Protein AF-A0A8S2PAV1-F1 (afdb_monomer)

Foldseek 3Di:
DVLVQLVVLCCVLAVVQLLVVLVVCPPPPPPDCCVPPPLVVVDDCPVVLVSLLSNQRSLLSSQCSVVLLVPDDPVLLLVLCLQLVLVLSVLSVLVCCLVVSDDQCPDDSNVVVVCVQQNPVLVVVVVVLSVLVCVLCVDVSLSSLVSQLRSLDDGPADDDPPCPDPPPPRPDDNVSSVVSSVVSVVVVLVVCCVPPNDVVSVVSVVVVVVSSNVSNVSVVSSVVSQVVPPVCVVVVVSSVVSSVD

Organism: NCBI:txid1234261

Structure (mmCIF, N/CA/C/O backbone):
data_AF-A0A8S2PAV1-F1
#
_entry.id   AF-A0A8S2PAV1-F1
#
loop_
_atom_site.group_PDB
_atom_site.id
_atom_site.type_symbol
_atom_site.label_atom_id
_atom_site.label_alt_id
_atom_site.label_comp_id
_atom_site.label_asym_id
_atom_site.label_entity_id
_atom_site.label_seq_id
_atom_site.pdbx_PDB_ins_code
_atom_site.Cartn_x
_atom_site.Cartn_y
_atom_site.Cartn_z
_atom_site.occupancy
_atom_site.B_iso_or_equiv
_atom_site.auth_seq_id
_atom_site.auth_comp_id
_atom_site.auth_asym_id
_atom_site.auth_atom_id
_atom_site.pdbx_PDB_model_num
ATOM 1 N N . MET A 1 1 ? -4.661 6.243 22.011 1.00 80.44 1 MET A N 1
ATOM 2 C CA . MET A 1 1 ? -3.460 5.406 22.223 1.00 80.44 1 MET A CA 1
ATOM 3 C C . MET A 1 1 ? -3.099 4.602 20.974 1.00 80.44 1 MET A C 1
ATOM 5 O O . MET A 1 1 ? -2.058 4.886 20.407 1.00 80.44 1 MET A O 1
ATOM 9 N N . TYR A 1 2 ? -3.952 3.689 20.484 1.00 88.31 2 TYR A N 1
ATOM 10 C CA . TYR A 1 2 ? -3.653 2.860 19.296 1.00 88.31 2 TYR A CA 1
ATOM 11 C C . TYR A 1 2 ? -3.322 3.656 18.025 1.00 88.31 2 TYR A C 1
ATOM 13 O O . TYR A 1 2 ? -2.291 3.412 17.412 1.00 88.31 2 TYR A O 1
ATOM 21 N N . LEU A 1 3 ? -4.141 4.652 17.670 1.00 89.88 3 LEU A N 1
ATOM 22 C CA . LEU A 1 3 ? -3.899 5.507 16.498 1.00 89.88 3 LEU A CA 1
ATOM 23 C C . LEU A 1 3 ? -2.548 6.232 16.559 1.00 89.88 3 LEU A C 1
ATOM 25 O O . LEU A 1 3 ? -1.815 6.274 15.575 1.00 89.88 3 LEU A O 1
ATOM 29 N N . THR A 1 4 ? -2.207 6.776 17.729 1.00 91.62 4 THR A N 1
ATOM 30 C CA . THR A 1 4 ? -0.921 7.437 17.978 1.00 91.62 4 THR A CA 1
ATOM 31 C C . THR A 1 4 ? 0.235 6.455 17.841 1.00 91.62 4 THR A C 1
ATOM 33 O O . THR A 1 4 ? 1.230 6.793 17.216 1.00 91.62 4 THR A O 1
ATOM 36 N N . ASN A 1 5 ? 0.084 5.234 18.366 1.00 92.94 5 ASN A N 1
ATOM 37 C CA . ASN A 1 5 ? 1.095 4.192 18.229 1.00 92.94 5 ASN A CA 1
ATOM 38 C C . ASN A 1 5 ? 1.334 3.861 16.751 1.00 92.94 5 ASN A C 1
ATOM 40 O O . ASN A 1 5 ? 2.437 4.055 16.267 1.00 92.94 5 ASN A O 1
ATOM 44 N N . VAL A 1 6 ? 0.281 3.506 16.002 1.00 94.50 6 VAL A N 1
ATOM 45 C CA . VAL A 1 6 ? 0.373 3.216 14.557 1.00 94.50 6 VAL A CA 1
ATOM 46 C C . VAL A 1 6 ? 1.028 4.370 13.796 1.00 94.50 6 VAL A C 1
ATOM 48 O O . VAL A 1 6 ? 1.884 4.146 12.945 1.00 94.50 6 VAL A O 1
ATOM 51 N N . THR A 1 7 ? 0.653 5.608 14.126 1.00 94.25 7 THR A N 1
ATOM 52 C CA . THR A 1 7 ? 1.188 6.805 13.469 1.00 94.25 7 THR A CA 1
ATOM 53 C C . THR A 1 7 ? 2.685 6.963 13.716 1.00 94.25 7 THR A C 1
ATOM 55 O O . THR A 1 7 ? 3.438 7.067 12.751 1.00 94.25 7 THR A O 1
ATOM 58 N N . ASN A 1 8 ? 3.108 6.921 14.981 1.00 95.62 8 ASN A N 1
ATOM 59 C CA . ASN A 1 8 ? 4.503 7.100 15.377 1.00 95.62 8 ASN A CA 1
ATOM 60 C C . ASN A 1 8 ? 5.387 5.954 14.874 1.00 95.62 8 ASN A C 1
ATOM 62 O O . ASN A 1 8 ? 6.487 6.189 14.382 1.00 95.62 8 ASN A O 1
ATOM 66 N N . THR A 1 9 ? 4.897 4.715 14.966 1.00 96.00 9 THR A N 1
ATOM 67 C CA . THR A 1 9 ? 5.591 3.535 14.448 1.00 96.00 9 THR A CA 1
ATOM 68 C C . THR A 1 9 ? 5.806 3.665 12.944 1.00 96.00 9 THR A C 1
ATOM 70 O O . THR A 1 9 ? 6.914 3.452 12.461 1.00 96.00 9 THR A O 1
ATOM 73 N N . TYR A 1 10 ? 4.782 4.066 12.190 1.00 96.44 10 TYR A N 1
ATOM 74 C CA . TYR A 1 10 ? 4.937 4.277 10.755 1.00 96.44 10 TYR A CA 1
ATOM 75 C C . TYR A 1 10 ? 5.942 5.385 10.435 1.00 96.44 10 TYR A C 1
ATOM 77 O O . TYR A 1 10 ? 6.802 5.202 9.576 1.00 96.44 10 TYR A O 1
ATOM 85 N N . ASP A 1 11 ? 5.845 6.532 11.111 1.00 94.69 11 ASP A N 1
ATOM 86 C CA . ASP A 1 11 ? 6.732 7.662 10.829 1.00 94.69 11 ASP A CA 1
ATOM 87 C C . ASP A 1 11 ? 8.196 7.279 11.051 1.00 94.69 11 ASP A C 1
ATOM 89 O O . ASP A 1 11 ? 9.042 7.558 10.205 1.00 94.69 11 ASP A O 1
ATOM 93 N N . HIS A 1 12 ? 8.478 6.541 12.123 1.00 95.50 12 HIS A N 1
ATOM 94 C CA . HIS A 1 12 ? 9.832 6.116 12.446 1.00 95.50 12 HIS A CA 1
ATOM 95 C C . HIS A 1 12 ? 10.367 5.006 11.524 1.00 95.50 12 HIS A C 1
ATOM 97 O O . HIS A 1 12 ? 11.492 5.096 11.030 1.00 95.50 12 HIS A O 1
ATOM 103 N N . TYR A 1 13 ? 9.581 3.951 11.278 1.00 95.75 13 TYR A N 1
ATOM 104 C CA . TYR A 1 13 ? 10.072 2.753 10.581 1.00 95.75 13 TYR A CA 1
ATOM 105 C C . TYR A 1 13 ? 9.850 2.768 9.065 1.00 95.75 13 TYR A C 1
ATOM 107 O O . TYR A 1 13 ? 10.607 2.114 8.352 1.00 95.75 13 TYR A O 1
ATOM 115 N N . CYS A 1 14 ? 8.867 3.524 8.565 1.00 92.50 14 CYS A N 1
ATOM 116 C CA . CYS A 1 14 ? 8.617 3.697 7.133 1.00 92.50 14 CYS A CA 1
ATOM 117 C C . CYS A 1 14 ? 9.135 5.039 6.627 1.00 92.50 14 CYS A C 1
ATOM 119 O O . CYS A 1 14 ? 10.023 5.080 5.776 1.00 92.50 14 CYS A O 1
ATOM 121 N N . PHE A 1 15 ? 8.565 6.137 7.123 1.00 90.25 15 PHE A N 1
ATOM 122 C CA . PHE A 1 15 ? 8.757 7.449 6.509 1.00 90.25 15 PHE A CA 1
ATOM 123 C C . PHE A 1 15 ? 10.190 7.964 6.678 1.00 90.25 15 PHE A C 1
ATOM 125 O O . PHE A 1 15 ? 10.878 8.170 5.683 1.00 90.25 15 PHE A O 1
ATOM 132 N N . GLU A 1 16 ? 10.682 8.072 7.916 1.00 91.38 16 GLU A N 1
ATOM 133 C CA . GLU A 1 16 ? 12.061 8.493 8.198 1.00 91.38 16 GLU A CA 1
ATOM 134 C C . GLU A 1 16 ? 13.091 7.575 7.532 1.00 91.38 16 GLU A C 1
ATOM 136 O O . GLU A 1 16 ? 14.120 8.043 7.039 1.00 91.38 16 GLU A O 1
ATOM 141 N N . TRP A 1 17 ? 12.816 6.268 7.503 1.00 91.19 17 TRP A N 1
ATOM 142 C CA . TRP A 1 17 ? 13.679 5.290 6.846 1.00 91.19 17 TRP A CA 1
ATOM 143 C C . TRP A 1 17 ? 13.830 5.596 5.356 1.00 91.19 17 TRP A C 1
ATOM 145 O O . TRP A 1 17 ? 14.952 5.650 4.845 1.00 91.19 17 TRP A O 1
ATOM 155 N N . ILE A 1 18 ? 12.708 5.787 4.657 1.00 87.94 18 ILE A N 1
ATOM 156 C CA . ILE A 1 18 ? 12.688 6.064 3.220 1.00 87.94 18 ILE A CA 1
ATOM 157 C C . ILE A 1 18 ? 13.332 7.426 2.936 1.00 87.94 18 ILE A C 1
ATOM 159 O O . ILE A 1 18 ? 14.209 7.505 2.079 1.00 87.94 18 ILE A O 1
ATOM 163 N N . SER A 1 19 ? 12.976 8.470 3.690 1.00 85.62 19 SER A N 1
ATOM 164 C CA . SER A 1 19 ? 13.530 9.818 3.513 1.00 85.62 19 SER A CA 1
ATOM 165 C C . SER A 1 19 ? 15.055 9.841 3.649 1.00 85.62 19 SER A C 1
ATOM 167 O O . SER A 1 19 ? 15.734 10.348 2.763 1.00 85.62 19 SER A O 1
ATOM 169 N N . ARG A 1 20 ? 15.626 9.188 4.674 1.00 87.56 20 ARG A N 1
ATOM 170 C CA . ARG A 1 20 ? 17.091 9.127 4.860 1.00 87.56 20 ARG A CA 1
ATOM 171 C C . ARG A 1 20 ? 17.826 8.424 3.719 1.00 87.56 20 ARG A C 1
ATOM 173 O O . ARG A 1 20 ? 18.987 8.730 3.468 1.00 87.56 20 ARG A O 1
ATOM 180 N N . ARG A 1 21 ? 17.197 7.444 3.061 1.00 82.38 21 ARG A N 1
ATOM 181 C CA . ARG A 1 21 ? 17.815 6.703 1.947 1.00 82.38 21 ARG A CA 1
ATOM 182 C C . ARG A 1 21 ? 17.646 7.402 0.599 1.00 82.38 21 ARG A C 1
ATOM 184 O O . ARG A 1 21 ? 18.480 7.181 -0.279 1.00 82.38 21 ARG A O 1
ATOM 191 N N . LEU A 1 22 ? 16.605 8.222 0.449 1.00 72.44 22 LEU A N 1
ATOM 192 C CA . LEU A 1 22 ? 16.318 8.979 -0.770 1.00 72.44 22 LEU A CA 1
ATOM 193 C C . LEU A 1 22 ? 17.008 10.345 -0.814 1.00 72.44 22 LEU A C 1
ATOM 195 O O . LEU A 1 22 ? 17.440 10.728 -1.892 1.00 72.44 22 LEU A O 1
ATOM 199 N N . ASP A 1 23 ? 17.236 11.012 0.323 1.00 63.75 23 ASP A N 1
ATOM 200 C CA . ASP A 1 23 ? 18.037 12.254 0.385 1.00 63.75 23 ASP A CA 1
ATOM 201 C C . ASP A 1 23 ? 19.490 12.054 -0.098 1.00 63.75 23 ASP A C 1
ATOM 203 O O . ASP A 1 23 ? 20.182 13.007 -0.435 1.00 63.75 23 ASP A O 1
ATOM 207 N N . ILE A 1 24 ? 19.964 10.805 -0.164 1.00 54.03 24 ILE A N 1
ATOM 208 C CA . ILE A 1 24 ? 21.295 10.444 -0.682 1.00 54.03 24 ILE A CA 1
ATOM 209 C C . ILE A 1 24 ? 21.279 10.293 -2.220 1.00 54.03 24 ILE A C 1
ATOM 211 O O . ILE A 1 24 ? 22.330 10.227 -2.853 1.00 54.03 24 ILE A O 1
ATOM 215 N N . GLN A 1 25 ? 20.098 10.237 -2.840 1.00 53.25 25 GLN A N 1
ATOM 216 C CA . GLN A 1 25 ? 19.918 10.192 -4.289 1.00 53.25 25 GLN A CA 1
ATOM 217 C C . GLN A 1 25 ? 19.484 11.568 -4.796 1.00 53.25 25 GLN A C 1
ATOM 219 O O . GLN A 1 25 ? 18.383 11.721 -5.322 1.00 53.25 25 GLN A O 1
ATOM 224 N N . GLU A 1 26 ? 20.362 12.569 -4.680 1.00 50.84 26 GLU A N 1
ATOM 225 C CA . GLU A 1 26 ? 20.333 13.665 -5.647 1.00 50.84 26 GLU A CA 1
ATOM 226 C C . GLU A 1 26 ? 20.407 13.016 -7.029 1.00 50.84 26 GLU A C 1
ATOM 228 O O . GLU A 1 26 ? 21.394 12.377 -7.403 1.00 50.84 26 GLU A O 1
ATOM 233 N N . VAL A 1 27 ? 19.278 13.068 -7.729 1.00 49.78 27 VAL A N 1
ATOM 234 C CA . VAL A 1 27 ? 19.150 12.646 -9.111 1.00 49.78 27 VAL A CA 1
ATOM 235 C C . VAL A 1 27 ? 20.185 13.462 -9.867 1.00 49.78 27 VAL A C 1
ATOM 237 O O . VAL A 1 27 ? 20.034 14.670 -10.022 1.00 49.78 27 VAL A O 1
ATOM 240 N N . GLU A 1 28 ? 21.269 12.806 -10.282 1.00 46.00 28 GLU A N 1
ATOM 241 C CA . GLU A 1 28 ? 22.143 13.298 -11.336 1.00 46.00 28 GLU A CA 1
ATOM 242 C C . GLU A 1 28 ? 21.275 13.459 -12.594 1.00 46.00 28 GLU A C 1
ATOM 244 O O . GLU A 1 28 ? 21.279 12.610 -13.485 1.00 46.00 28 GLU A O 1
ATOM 249 N N . ASP A 1 29 ? 20.539 14.569 -12.679 1.00 46.38 29 ASP A N 1
ATOM 250 C CA . ASP A 1 29 ? 20.067 15.183 -13.917 1.00 46.38 29 ASP A CA 1
ATOM 251 C C . ASP A 1 29 ? 21.303 15.705 -14.660 1.00 46.38 29 ASP A C 1
ATOM 253 O O . ASP A 1 29 ? 21.489 16.889 -14.932 1.00 46.38 29 ASP A O 1
ATOM 257 N N . THR A 1 30 ? 22.218 14.795 -14.985 1.00 46.09 30 THR A N 1
ATOM 258 C CA . THR A 1 30 ? 23.130 15.037 -16.084 1.00 46.09 30 THR A CA 1
ATOM 259 C C . THR A 1 30 ? 22.336 14.722 -17.338 1.00 46.09 30 THR A C 1
ATOM 261 O O . THR A 1 30 ? 22.298 13.592 -17.825 1.00 46.09 30 THR A O 1
ATOM 264 N N . GLU A 1 31 ? 21.692 15.762 -17.871 1.00 47.41 31 GLU A N 1
ATOM 265 C CA . GLU A 1 31 ? 21.267 15.870 -19.267 1.00 47.41 31 GLU A CA 1
ATOM 266 C C . GLU A 1 31 ? 22.495 15.775 -20.200 1.00 47.41 31 GLU A C 1
ATOM 268 O O . GLU A 1 31 ? 22.790 16.655 -21.004 1.00 47.41 31 GLU A O 1
ATOM 273 N N . HIS A 1 32 ? 23.285 14.711 -20.091 1.00 50.09 32 HIS A N 1
ATOM 274 C CA . HIS A 1 32 ? 24.258 14.378 -21.109 1.00 50.09 32 HIS A CA 1
ATOM 275 C C . HIS A 1 32 ? 23.529 13.749 -22.295 1.00 50.09 32 HIS A C 1
ATOM 277 O O . HIS A 1 32 ? 22.487 13.112 -22.113 1.00 50.09 32 HIS A O 1
ATOM 283 N N . PRO A 1 33 ? 24.042 13.933 -23.526 1.00 47.00 33 PRO A N 1
ATOM 284 C CA . PRO A 1 33 ? 23.347 13.585 -24.755 1.00 47.00 33 PRO A CA 1
ATOM 285 C C . PRO A 1 33 ? 23.301 12.065 -24.919 1.00 47.00 33 PRO A C 1
ATOM 287 O O . PRO A 1 33 ? 24.003 11.466 -25.728 1.00 47.00 33 PRO A O 1
ATOM 290 N N . LEU A 1 34 ? 22.412 11.422 -24.166 1.00 51.19 34 LEU A N 1
ATOM 291 C CA . LEU A 1 34 ? 22.079 10.012 -24.288 1.00 51.19 34 LEU A CA 1
ATOM 292 C C . LEU A 1 34 ? 21.472 9.706 -25.661 1.00 51.19 34 LEU A C 1
ATOM 294 O O . LEU A 1 34 ? 21.324 8.533 -25.978 1.00 51.19 34 LEU A O 1
ATOM 298 N N . SER A 1 35 ? 21.172 10.716 -26.495 1.00 55.81 35 SER A N 1
ATOM 299 C CA . SER A 1 35 ? 20.549 10.581 -27.818 1.00 55.81 35 SER A CA 1
ATOM 300 C C . SER A 1 35 ? 21.265 9.607 -28.762 1.00 55.81 35 SER A C 1
ATOM 302 O O . SER A 1 35 ? 20.602 9.080 -29.654 1.00 55.81 35 SER A O 1
ATOM 304 N N . MET A 1 36 ? 22.544 9.285 -28.528 1.00 57.06 36 MET A N 1
ATOM 305 C CA . MET A 1 36 ? 23.314 8.346 -29.355 1.00 57.06 36 MET A CA 1
ATOM 306 C C . MET A 1 36 ? 23.351 6.888 -28.863 1.00 57.06 36 MET A C 1
ATOM 308 O O . MET A 1 36 ? 23.721 6.009 -29.636 1.00 57.06 36 MET A O 1
ATOM 312 N N . MET A 1 37 ? 22.964 6.578 -27.619 1.00 56.81 37 MET A N 1
ATOM 313 C CA . MET A 1 37 ? 22.991 5.185 -27.131 1.00 56.81 37 MET A CA 1
ATOM 314 C C . MET A 1 37 ? 21.719 4.419 -27.527 1.00 56.81 37 MET A C 1
ATOM 316 O O . MET A 1 37 ? 20.648 5.022 -27.550 1.00 56.81 37 MET A O 1
ATOM 320 N N . PRO A 1 38 ? 21.759 3.101 -27.787 1.00 62.41 38 PRO A N 1
ATOM 321 C CA . PRO A 1 38 ? 20.550 2.303 -27.998 1.00 62.41 38 PRO A CA 1
ATOM 322 C C . PRO A 1 38 ? 19.541 2.484 -26.855 1.00 62.41 38 PRO A C 1
ATOM 324 O O . PRO A 1 38 ? 19.937 2.554 -25.689 1.00 62.41 38 PRO A O 1
ATOM 327 N N . TYR A 1 39 ? 18.243 2.534 -27.177 1.00 56.12 39 TYR A N 1
ATOM 328 C CA . TYR A 1 39 ? 17.151 2.723 -26.207 1.00 56.12 39 TYR A CA 1
ATOM 329 C C . TYR A 1 39 ? 17.343 1.811 -24.980 1.00 56.12 39 TYR A C 1
ATOM 331 O O . TYR A 1 39 ? 17.482 2.303 -23.867 1.00 56.12 39 TYR A O 1
ATOM 339 N N . LYS A 1 40 ? 17.549 0.501 -25.192 1.00 58.09 40 LYS A N 1
ATOM 340 C CA . LYS A 1 40 ? 17.739 -0.515 -24.135 1.00 58.09 40 LYS A CA 1
ATOM 341 C C . LYS A 1 40 ? 18.898 -0.230 -23.149 1.00 58.09 40 LYS A C 1
ATOM 343 O O . LYS A 1 40 ? 18.820 -0.658 -22.007 1.00 58.09 40 LYS A O 1
ATOM 348 N N . SER A 1 41 ? 19.937 0.513 -23.544 1.00 58.78 41 SER A N 1
ATOM 349 C CA . SER A 1 41 ? 21.106 0.830 -22.694 1.00 58.78 41 SER A CA 1
ATOM 350 C C . SER A 1 41 ? 20.978 2.110 -21.857 1.00 58.78 41 SER A C 1
ATOM 352 O O . SER A 1 41 ? 21.797 2.340 -20.971 1.00 58.78 41 SER A O 1
ATOM 354 N N . ARG A 1 42 ? 19.957 2.942 -22.105 1.00 61.47 42 ARG A N 1
ATOM 355 C CA . ARG A 1 42 ? 19.734 4.194 -21.353 1.00 61.47 42 ARG A CA 1
ATOM 356 C C . ARG A 1 42 ? 19.007 3.969 -20.024 1.00 61.47 42 ARG A C 1
ATOM 358 O O . ARG A 1 42 ? 18.933 4.880 -19.205 1.00 61.47 42 ARG A O 1
ATOM 365 N N . TYR A 1 43 ? 18.463 2.772 -19.813 1.00 65.62 43 TYR A N 1
ATOM 366 C CA . TYR A 1 43 ? 17.589 2.471 -18.686 1.00 65.62 43 TYR A CA 1
ATOM 367 C C . TYR A 1 43 ? 18.321 1.715 -17.596 1.00 65.62 43 TYR A C 1
ATOM 369 O O . TYR A 1 43 ? 18.731 0.571 -17.776 1.00 65.62 43 TYR A O 1
ATOM 377 N N . LYS A 1 44 ? 18.413 2.337 -16.423 1.00 70.31 44 LYS A N 1
ATOM 378 C CA . LYS A 1 44 ? 18.788 1.641 -15.199 1.00 70.31 44 LYS A CA 1
ATOM 379 C C . LYS A 1 44 ? 17.516 1.412 -14.390 1.00 70.31 44 LYS A C 1
ATOM 381 O O . LYS A 1 44 ? 16.983 2.345 -13.804 1.00 70.31 44 LYS A O 1
ATOM 386 N N . LEU A 1 45 ? 17.012 0.178 -14.373 1.00 70.62 45 LEU A N 1
ATOM 387 C CA . LEU A 1 45 ? 15.911 -0.237 -13.487 1.00 70.62 45 LEU A CA 1
ATOM 388 C C . LEU A 1 45 ? 16.356 -0.309 -12.017 1.00 70.62 45 LEU A C 1
ATOM 390 O O . LEU A 1 45 ? 15.532 -0.327 -11.109 1.00 70.62 45 LEU A O 1
ATOM 394 N N . GLN A 1 46 ? 17.664 -0.334 -11.774 1.00 75.44 46 GLN A N 1
ATOM 395 C CA . GLN A 1 46 ? 18.280 -0.544 -10.471 1.00 75.44 46 GLN A CA 1
ATOM 396 C C . GLN A 1 46 ? 17.826 0.470 -9.405 1.00 75.44 46 GLN A C 1
ATOM 398 O O . GLN A 1 46 ? 17.500 0.016 -8.311 1.00 75.44 46 GLN A O 1
ATOM 403 N N . PRO A 1 47 ? 17.730 1.793 -9.662 1.00 75.31 47 PRO A N 1
ATOM 404 C CA . PRO A 1 47 ? 17.226 2.743 -8.667 1.00 75.31 47 PRO A CA 1
ATOM 405 C C . PRO A 1 47 ? 15.767 2.476 -8.287 1.00 75.31 47 PRO A C 1
ATOM 407 O O . PRO A 1 47 ? 15.421 2.524 -7.111 1.00 75.31 47 PRO A O 1
ATOM 410 N N . TYR A 1 48 ? 14.928 2.116 -9.262 1.00 73.75 48 TYR A N 1
ATOM 411 C CA . TYR A 1 48 ? 13.529 1.770 -9.019 1.00 73.75 48 TYR A CA 1
ATOM 412 C C . TYR A 1 48 ? 13.404 0.493 -8.180 1.00 73.75 48 TYR A C 1
ATOM 414 O O . TYR A 1 48 ? 12.678 0.460 -7.189 1.00 73.75 48 TYR A O 1
ATOM 422 N N . LEU A 1 49 ? 14.155 -0.549 -8.543 1.00 76.69 49 LEU A N 1
ATOM 423 C CA . LEU A 1 49 ? 14.189 -1.810 -7.802 1.00 76.69 49 LEU A CA 1
ATOM 424 C C . LEU A 1 49 ? 14.719 -1.611 -6.379 1.00 76.69 49 LEU A C 1
ATOM 426 O O . LEU A 1 49 ? 14.162 -2.166 -5.435 1.00 76.69 49 LEU A O 1
ATOM 430 N N . LYS A 1 50 ? 15.749 -0.772 -6.215 1.00 81.88 50 LYS A N 1
ATOM 431 C CA . LYS A 1 50 ? 16.280 -0.387 -4.907 1.00 81.88 50 LYS A CA 1
ATOM 432 C C . LYS A 1 50 ? 15.221 0.332 -4.073 1.00 81.88 50 LYS A C 1
ATOM 434 O O . LYS A 1 50 ? 15.011 -0.063 -2.933 1.00 81.88 50 LYS A O 1
ATOM 439 N N . PHE A 1 51 ? 14.517 1.314 -4.641 1.00 82.44 51 PHE A N 1
ATOM 440 C CA . PHE A 1 51 ? 13.429 2.007 -3.950 1.00 82.44 51 PHE A CA 1
ATOM 441 C C . PHE A 1 51 ? 12.346 1.031 -3.479 1.00 82.44 51 PHE A C 1
ATOM 443 O O . PHE A 1 51 ? 11.958 1.077 -2.318 1.00 82.44 51 PHE A O 1
ATOM 450 N N . HIS A 1 52 ? 11.894 0.105 -4.330 1.00 81.38 52 HIS A N 1
ATOM 451 C CA . HIS A 1 52 ? 10.897 -0.895 -3.925 1.00 81.38 52 HIS A CA 1
ATOM 452 C C . HIS A 1 52 ? 11.405 -1.860 -2.864 1.00 81.38 52 HIS A C 1
ATOM 454 O O . HIS A 1 52 ? 10.655 -2.195 -1.951 1.00 81.38 52 HIS A O 1
ATOM 460 N N . SER A 1 53 ? 12.669 -2.271 -2.948 1.00 85.31 53 SER A N 1
ATOM 461 C CA . SER A 1 53 ? 13.300 -3.090 -1.915 1.00 85.31 53 SER A CA 1
ATOM 462 C C . SER A 1 53 ? 13.361 -2.346 -0.579 1.00 85.31 53 SER A C 1
ATOM 464 O O . SER A 1 53 ? 12.983 -2.906 0.446 1.00 85.31 53 SER A O 1
ATOM 466 N N . ASP A 1 54 ? 13.791 -1.083 -0.578 1.00 87.75 54 ASP A N 1
ATOM 467 C CA . ASP A 1 54 ? 13.845 -0.247 0.625 1.00 87.75 54 ASP A CA 1
ATOM 468 C C . ASP A 1 54 ? 12.442 -0.014 1.206 1.00 87.75 54 ASP A C 1
ATOM 470 O O . ASP A 1 54 ? 12.249 -0.065 2.421 1.00 87.75 54 ASP A O 1
ATOM 474 N N . ASN A 1 55 ? 11.455 0.183 0.333 1.00 87.38 55 ASN A N 1
ATOM 475 C CA . ASN A 1 55 ? 10.051 0.363 0.677 1.00 87.38 55 ASN A CA 1
ATOM 476 C C . ASN A 1 55 ? 9.426 -0.908 1.286 1.00 87.38 55 ASN A C 1
ATOM 478 O O . ASN A 1 55 ? 8.638 -0.830 2.225 1.00 87.38 55 ASN A O 1
ATOM 482 N N . LEU A 1 56 ? 9.790 -2.090 0.780 1.00 89.38 56 LEU A N 1
ATOM 483 C CA . LEU A 1 56 ? 9.369 -3.367 1.352 1.00 89.38 56 LEU A CA 1
ATOM 484 C C . LEU A 1 56 ? 9.978 -3.583 2.738 1.00 89.38 56 LEU A C 1
ATOM 486 O O . LEU A 1 56 ? 9.264 -3.900 3.687 1.00 89.38 56 LEU A O 1
ATOM 490 N N . LEU A 1 57 ? 11.289 -3.381 2.873 1.00 91.00 57 LEU A N 1
ATOM 491 C CA . LEU A 1 57 ? 11.984 -3.558 4.148 1.00 91.00 57 LEU A CA 1
ATOM 492 C C . LEU A 1 57 ? 11.438 -2.619 5.229 1.00 91.00 57 LEU A C 1
ATOM 494 O O . LEU A 1 57 ? 11.266 -3.034 6.376 1.00 91.00 57 LEU A O 1
ATOM 498 N N . SER A 1 58 ? 11.123 -1.376 4.864 1.00 94.44 58 SER A N 1
ATOM 499 C CA . SER A 1 58 ? 10.545 -0.404 5.790 1.00 94.44 58 SER A CA 1
ATOM 500 C C . SER A 1 58 ? 9.135 -0.815 6.241 1.00 94.44 58 SER A C 1
ATOM 502 O O . SER A 1 58 ? 8.840 -0.779 7.436 1.00 94.44 58 SER A O 1
ATOM 504 N N . LEU A 1 59 ? 8.303 -1.338 5.330 1.00 94.69 59 LEU A N 1
ATOM 505 C CA . LEU A 1 59 ? 6.996 -1.915 5.663 1.00 94.69 59 LEU A CA 1
ATOM 506 C C . LEU A 1 59 ? 7.095 -3.117 6.600 1.00 94.69 59 LEU A C 1
ATOM 508 O O . LEU A 1 59 ? 6.350 -3.190 7.575 1.00 94.69 59 LEU A O 1
ATOM 512 N N . LEU A 1 60 ? 7.998 -4.058 6.318 1.00 94.56 60 LEU A N 1
ATOM 513 C CA . LEU A 1 60 ? 8.214 -5.223 7.179 1.00 94.56 60 LEU A CA 1
ATOM 514 C C . LEU A 1 60 ? 8.619 -4.785 8.589 1.00 94.56 60 LEU A C 1
ATOM 516 O O . LEU A 1 60 ? 8.052 -5.261 9.571 1.00 94.56 60 LEU A O 1
ATOM 520 N N . SER A 1 61 ? 9.536 -3.819 8.679 1.00 95.62 61 SER A N 1
ATOM 521 C CA . SER A 1 61 ? 9.944 -3.213 9.946 1.00 95.62 61 SER A CA 1
ATOM 522 C C . SER A 1 61 ? 8.759 -2.575 10.675 1.00 95.62 61 SER A C 1
ATOM 524 O O . SER A 1 61 ? 8.547 -2.840 11.857 1.00 95.62 61 SER A O 1
ATOM 526 N N . PHE A 1 62 ? 7.925 -1.801 9.977 1.00 97.25 62 PHE A N 1
ATOM 527 C CA . PHE A 1 62 ? 6.705 -1.220 10.540 1.00 97.25 62 PHE A CA 1
ATOM 528 C C . PHE A 1 62 ? 5.748 -2.283 11.098 1.00 97.25 62 PHE A C 1
ATOM 530 O O . PHE A 1 62 ? 5.300 -2.154 12.239 1.00 97.25 62 PHE A O 1
ATOM 537 N N . PHE A 1 63 ? 5.466 -3.350 10.344 1.00 97.25 63 PHE A N 1
ATOM 538 C CA . PHE A 1 63 ? 4.544 -4.397 10.785 1.00 97.25 63 PHE A CA 1
ATOM 539 C C . PHE A 1 63 ? 5.064 -5.194 11.983 1.00 97.25 63 PHE A C 1
ATOM 541 O O . PHE A 1 63 ? 4.280 -5.510 12.872 1.00 97.25 63 PHE A O 1
ATOM 548 N N . GLU A 1 64 ? 6.369 -5.454 12.084 1.00 96.75 64 GLU A N 1
ATOM 549 C CA . GLU A 1 64 ? 6.955 -6.119 13.262 1.00 96.75 64 GLU A CA 1
ATOM 550 C C . GLU A 1 64 ? 6.783 -5.321 14.568 1.00 96.75 64 GLU A C 1
ATOM 552 O O . GLU A 1 64 ? 6.851 -5.883 15.664 1.00 96.75 64 GLU A O 1
ATOM 557 N N . HIS A 1 65 ? 6.497 -4.021 14.471 1.00 96.88 65 HIS A N 1
ATOM 558 C CA . HIS A 1 65 ? 6.194 -3.166 15.618 1.00 96.88 65 HIS A CA 1
ATOM 559 C C . HIS A 1 65 ? 4.689 -3.019 15.893 1.00 96.88 65 HIS A C 1
ATOM 561 O O . HIS A 1 65 ? 4.310 -2.395 16.887 1.00 96.88 65 HIS A O 1
ATOM 567 N N . ILE A 1 66 ? 3.826 -3.630 15.074 1.00 96.69 66 ILE A N 1
ATOM 568 C CA . ILE A 1 66 ? 2.399 -3.786 15.365 1.00 96.69 66 ILE A CA 1
ATOM 569 C C . ILE A 1 66 ? 2.224 -5.033 16.247 1.00 96.69 66 ILE A C 1
ATOM 571 O O . ILE A 1 66 ? 2.496 -6.143 15.780 1.00 96.69 66 ILE A O 1
ATOM 575 N N . PRO A 1 67 ? 1.789 -4.901 17.518 1.00 95.31 67 PRO A N 1
ATOM 576 C CA . PRO A 1 67 ? 1.765 -6.014 18.472 1.00 95.31 67 PRO A CA 1
ATOM 577 C C . PRO A 1 67 ? 1.025 -7.257 17.969 1.00 95.31 67 PRO A C 1
ATOM 579 O O . PRO A 1 67 ? 1.519 -8.371 18.130 1.00 95.31 67 PRO A O 1
ATOM 582 N N . GLU A 1 68 ? -0.121 -7.048 17.329 1.00 95.19 68 GLU A N 1
ATOM 583 C CA . GLU A 1 68 ? -1.013 -8.078 16.807 1.00 95.19 68 GLU A CA 1
ATOM 584 C C . GLU A 1 68 ? -0.412 -8.809 15.599 1.00 95.19 68 GLU A C 1
ATOM 586 O O . GLU A 1 68 ? -0.641 -10.003 15.417 1.00 95.19 68 GLU A O 1
ATOM 591 N N . PHE A 1 69 ? 0.404 -8.121 14.794 1.00 94.94 69 PHE A N 1
ATOM 592 C CA . PHE A 1 69 ? 1.148 -8.750 13.703 1.00 94.94 69 PHE A CA 1
ATOM 593 C C . PHE A 1 69 ? 2.341 -9.528 14.258 1.00 94.94 69 PHE A C 1
ATOM 595 O O . PHE A 1 69 ? 2.574 -10.675 13.884 1.00 94.94 69 PHE A O 1
ATOM 602 N N . ARG A 1 70 ? 3.066 -8.932 15.213 1.00 95.81 70 ARG A N 1
ATOM 603 C CA . ARG A 1 70 ? 4.227 -9.543 15.868 1.00 95.81 70 ARG A CA 1
ATOM 604 C C . ARG A 1 70 ? 3.885 -10.865 16.555 1.00 95.81 70 ARG A C 1
ATOM 606 O O . ARG A 1 70 ? 4.734 -11.751 16.571 1.00 95.81 70 ARG A O 1
ATOM 613 N N . SER A 1 71 ? 2.676 -10.996 17.107 1.00 93.75 71 SER A N 1
ATOM 614 C CA . SER A 1 71 ? 2.212 -12.218 17.777 1.00 93.75 71 SER A CA 1
ATOM 615 C C . SER A 1 71 ? 1.896 -13.385 16.839 1.00 93.75 71 SER A C 1
ATOM 617 O O . SER A 1 71 ? 1.690 -14.496 17.321 1.00 93.75 71 SER A O 1
ATOM 619 N N . LEU A 1 72 ? 1.832 -13.159 15.525 1.00 91.00 72 LEU A N 1
ATOM 620 C CA . LEU A 1 72 ? 1.582 -14.225 14.557 1.00 91.00 72 LEU A CA 1
ATOM 621 C C . LEU A 1 72 ? 2.810 -15.128 14.366 1.00 91.00 72 LEU A C 1
ATOM 623 O O . LEU A 1 72 ? 3.950 -14.705 14.567 1.00 91.00 72 LEU A O 1
ATOM 627 N N . SER A 1 73 ? 2.584 -16.362 13.906 1.00 90.88 73 SER A N 1
ATOM 628 C CA . SER A 1 73 ? 3.671 -17.244 13.467 1.00 90.88 73 SER A CA 1
ATOM 629 C C . SER A 1 73 ? 4.382 -16.677 12.231 1.00 90.88 73 SER A C 1
ATOM 631 O O . SER A 1 73 ? 3.781 -15.963 11.423 1.00 90.88 73 SER A O 1
ATOM 633 N N . ASN A 1 74 ? 5.663 -17.010 12.055 1.00 90.25 74 ASN A N 1
ATOM 634 C CA . ASN A 1 74 ? 6.458 -16.532 10.916 1.00 90.25 74 ASN A CA 1
ATOM 635 C C . ASN A 1 74 ? 5.834 -16.921 9.565 1.00 90.25 74 ASN A C 1
ATOM 637 O O . ASN A 1 74 ? 5.720 -16.073 8.679 1.00 90.25 74 ASN A O 1
ATOM 641 N N . GLU A 1 75 ? 5.354 -18.160 9.429 1.00 86.25 75 GLU A N 1
ATOM 642 C CA . GLU A 1 75 ? 4.619 -18.637 8.250 1.00 86.25 75 GLU A CA 1
ATOM 643 C C . GLU A 1 75 ? 3.409 -17.761 7.924 1.00 86.25 75 GLU A C 1
ATOM 645 O O . GLU A 1 75 ? 3.167 -17.419 6.762 1.00 86.25 75 GLU A O 1
ATOM 650 N N . ALA A 1 76 ? 2.655 -17.352 8.941 1.00 86.62 76 ALA A N 1
ATOM 651 C CA . ALA A 1 76 ? 1.473 -16.542 8.732 1.00 86.62 76 ALA A CA 1
ATOM 652 C C . ALA A 1 76 ? 1.804 -15.090 8.396 1.00 86.62 76 ALA A C 1
ATOM 654 O O . ALA A 1 76 ? 1.192 -14.534 7.484 1.00 86.62 76 ALA A O 1
ATOM 655 N N . LYS A 1 77 ? 2.804 -14.496 9.061 1.00 90.44 77 LYS A N 1
ATOM 656 C CA . LYS A 1 77 ? 3.338 -13.173 8.702 1.00 90.44 77 LYS A CA 1
ATOM 657 C C . LYS A 1 77 ? 3.754 -13.146 7.234 1.00 90.44 77 LYS A C 1
ATOM 659 O O . LYS A 1 77 ? 3.293 -12.291 6.478 1.00 90.44 77 LYS A O 1
ATOM 664 N N . LYS A 1 78 ? 4.555 -14.132 6.815 1.00 87.81 78 LYS A N 1
ATOM 665 C CA . LYS A 1 78 ? 5.002 -14.301 5.428 1.00 87.81 78 LYS A CA 1
ATOM 666 C C . LYS A 1 78 ? 3.815 -14.422 4.477 1.00 87.81 78 LYS A C 1
ATOM 668 O O . LYS A 1 78 ? 3.746 -13.691 3.495 1.00 87.81 78 LYS A O 1
ATOM 673 N N . THR A 1 79 ? 2.854 -15.285 4.798 1.00 85.06 79 THR A N 1
ATOM 674 C CA . THR A 1 79 ? 1.662 -15.512 3.970 1.00 85.06 79 THR A CA 1
ATOM 6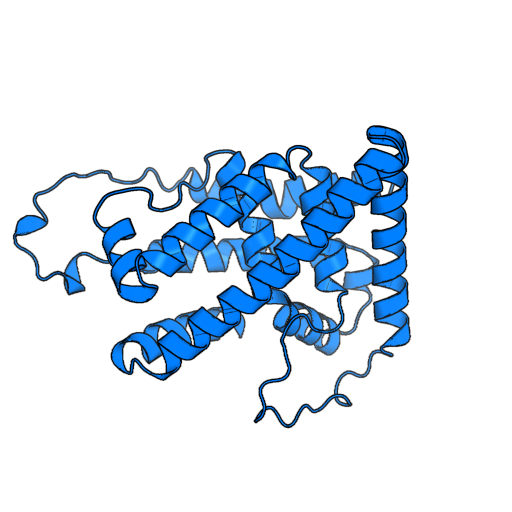75 C C . THR A 1 79 ? 0.815 -14.245 3.814 1.00 85.06 79 THR A C 1
ATOM 677 O O . THR A 1 79 ? 0.398 -13.915 2.704 1.00 85.06 79 THR A O 1
ATOM 680 N N . LEU A 1 80 ? 0.563 -13.515 4.904 1.00 88.25 80 LEU A N 1
ATOM 681 C CA . LEU A 1 80 ? -0.224 -12.279 4.898 1.00 88.25 80 LEU A CA 1
ATOM 682 C C . LEU A 1 80 ? 0.453 -11.170 4.097 1.00 88.25 80 LEU A C 1
ATOM 684 O O . LEU A 1 80 ? -0.197 -10.530 3.267 1.00 88.25 80 LEU A O 1
ATOM 688 N N . VAL A 1 81 ? 1.759 -10.975 4.308 1.00 89.44 81 VAL A N 1
ATOM 689 C CA . VAL A 1 81 ? 2.532 -9.995 3.545 1.00 89.44 81 VAL A CA 1
ATOM 690 C C . VAL A 1 81 ? 2.519 -10.376 2.074 1.00 89.44 81 VAL A C 1
ATOM 692 O O . VAL A 1 81 ? 2.075 -9.565 1.274 1.00 89.44 81 VAL A O 1
ATOM 695 N N . GLN A 1 82 ? 2.904 -11.602 1.706 1.00 85.06 82 GLN A N 1
ATOM 696 C CA . GLN A 1 82 ? 2.975 -12.037 0.305 1.00 85.06 82 GLN A CA 1
ATOM 697 C C . GLN A 1 82 ? 1.645 -11.865 -0.439 1.00 85.06 82 GLN A C 1
ATOM 699 O O . GLN A 1 82 ? 1.633 -11.381 -1.571 1.00 85.06 82 GLN A O 1
ATOM 704 N N . ARG A 1 83 ? 0.516 -12.186 0.206 1.00 82.12 83 ARG A N 1
ATOM 705 C CA . ARG A 1 83 ? -0.825 -12.042 -0.388 1.00 82.12 83 ARG A CA 1
ATOM 706 C C . ARG A 1 83 ? -1.224 -10.593 -0.653 1.00 82.12 83 ARG A C 1
ATOM 708 O O . ARG A 1 83 ? -1.950 -10.330 -1.608 1.00 82.12 83 ARG A O 1
ATOM 715 N N . ASN A 1 84 ? -0.768 -9.662 0.180 1.00 85.81 84 ASN A N 1
ATOM 716 C CA . ASN A 1 84 ? -1.185 -8.259 0.129 1.00 85.81 84 ASN A CA 1
ATOM 717 C C . ASN A 1 84 ? -0.091 -7.314 -0.378 1.00 85.81 84 ASN A C 1
ATOM 719 O O . ASN A 1 84 ? -0.333 -6.123 -0.578 1.00 85.81 84 ASN A O 1
ATOM 723 N N . LEU A 1 85 ? 1.097 -7.849 -0.646 1.00 84.69 85 LEU A N 1
ATOM 724 C CA . LEU A 1 85 ? 2.343 -7.126 -0.854 1.00 84.69 85 LEU A CA 1
ATOM 725 C C . LEU A 1 85 ? 2.238 -5.991 -1.869 1.00 84.69 85 LEU A C 1
ATOM 727 O O . LEU A 1 85 ? 2.692 -4.880 -1.619 1.00 84.69 85 LEU A O 1
ATOM 731 N N . ARG A 1 86 ? 1.585 -6.238 -3.004 1.00 80.44 86 ARG A N 1
ATOM 732 C CA . ARG A 1 86 ? 1.424 -5.224 -4.054 1.00 80.44 86 ARG A CA 1
ATOM 733 C C . ARG A 1 86 ? 0.620 -4.027 -3.591 1.00 80.44 86 ARG A C 1
ATOM 735 O O . ARG A 1 86 ? 0.999 -2.891 -3.859 1.00 80.44 86 ARG A O 1
ATOM 742 N N . ASN A 1 87 ? -0.487 -4.282 -2.905 1.00 82.25 87 ASN A N 1
ATOM 743 C CA . ASN A 1 87 ? -1.337 -3.219 -2.395 1.00 82.25 87 ASN A CA 1
ATOM 744 C C . ASN A 1 87 ? -0.647 -2.483 -1.250 1.00 82.25 87 ASN A C 1
ATOM 746 O O . ASN A 1 87 ? -0.731 -1.261 -1.190 1.00 82.25 87 ASN A O 1
ATOM 750 N N . LEU A 1 88 ? 0.095 -3.205 -0.405 1.00 89.50 88 LEU A N 1
ATOM 751 C CA . LEU A 1 88 ? 0.902 -2.612 0.659 1.00 89.50 88 LEU A CA 1
ATOM 752 C C . LEU A 1 88 ? 1.974 -1.677 0.092 1.00 89.50 88 LEU A C 1
ATOM 754 O O . LEU A 1 88 ? 2.038 -0.522 0.498 1.00 89.50 88 LEU A O 1
ATOM 758 N N . LEU A 1 89 ? 2.749 -2.125 -0.899 1.00 87.06 89 LEU A N 1
ATOM 759 C CA . LEU A 1 89 ? 3.761 -1.294 -1.552 1.00 87.06 89 LEU A CA 1
ATOM 760 C C . LEU A 1 89 ? 3.133 -0.061 -2.200 1.00 87.06 89 LEU A C 1
ATOM 762 O O . LEU A 1 89 ? 3.591 1.051 -1.952 1.00 87.06 89 LEU A O 1
ATOM 766 N N . ARG A 1 90 ? 2.050 -0.232 -2.969 1.00 83.00 90 ARG A N 1
ATOM 767 C CA . ARG A 1 90 ? 1.334 0.882 -3.614 1.00 83.00 90 ARG A CA 1
ATOM 768 C C . ARG A 1 90 ? 0.841 1.907 -2.599 1.00 83.00 90 ARG A C 1
ATOM 770 O O . ARG A 1 90 ? 1.144 3.089 -2.740 1.00 83.00 90 ARG A O 1
ATOM 777 N N . LEU A 1 91 ? 0.138 1.468 -1.556 1.00 86.44 91 LEU A N 1
ATOM 778 C CA . LEU A 1 91 ? -0.321 2.356 -0.490 1.00 86.44 91 LEU A CA 1
ATOM 779 C C . LEU A 1 91 ? 0.858 3.054 0.191 1.00 86.44 91 LEU A C 1
ATOM 781 O O . LEU A 1 91 ? 0.801 4.266 0.380 1.00 86.44 91 LEU A O 1
ATOM 785 N N . ASN A 1 92 ? 1.952 2.339 0.472 1.00 90.06 92 ASN A N 1
ATOM 786 C CA . ASN A 1 92 ? 3.116 2.935 1.119 1.00 90.06 92 ASN A CA 1
ATOM 787 C C . ASN A 1 92 ? 3.817 3.970 0.236 1.00 90.06 92 ASN A C 1
ATOM 789 O O . ASN A 1 92 ? 4.280 4.978 0.751 1.00 90.06 92 ASN A O 1
ATOM 793 N N . THR A 1 93 ? 3.840 3.778 -1.090 1.00 85.06 93 THR A N 1
ATOM 794 C CA . THR A 1 93 ? 4.425 4.761 -2.022 1.00 85.06 93 THR A CA 1
ATOM 795 C C . THR A 1 93 ? 3.670 6.087 -2.084 1.00 85.06 93 THR A C 1
ATOM 797 O O . THR A 1 93 ? 4.259 7.090 -2.488 1.00 85.06 93 THR A O 1
ATOM 800 N N . THR A 1 94 ? 2.399 6.137 -1.667 1.00 82.94 94 THR A N 1
ATOM 801 C CA . THR A 1 94 ? 1.620 7.386 -1.712 1.00 82.94 94 THR A CA 1
ATOM 802 C C . THR A 1 94 ? 2.227 8.476 -0.831 1.00 82.94 94 THR A C 1
ATOM 804 O O . THR A 1 94 ? 2.196 9.643 -1.219 1.00 82.94 94 THR A O 1
ATOM 807 N N . GLU A 1 95 ? 2.834 8.118 0.303 1.00 84.00 95 GLU A N 1
ATOM 808 C CA . GLU A 1 95 ? 3.395 9.094 1.237 1.00 84.00 95 GLU A CA 1
ATOM 809 C C . GLU A 1 95 ? 4.728 9.710 0.790 1.00 84.00 95 GLU A C 1
ATOM 811 O O . GLU A 1 95 ? 4.839 10.942 0.780 1.00 84.00 95 GLU A O 1
ATOM 816 N N . PRO A 1 96 ? 5.718 8.918 0.333 1.00 82.56 96 PRO A N 1
ATOM 817 C CA . PRO A 1 96 ? 6.910 9.446 -0.321 1.00 82.56 96 PRO A CA 1
ATOM 818 C C . PRO A 1 96 ? 6.580 10.338 -1.524 1.00 82.56 96 PRO A C 1
ATOM 820 O O . PRO A 1 96 ? 7.199 11.389 -1.680 1.00 82.56 96 PRO A O 1
ATOM 823 N N . ILE A 1 97 ? 5.567 9.981 -2.329 1.00 78.50 97 ILE A N 1
ATOM 824 C CA . ILE A 1 97 ? 5.094 10.820 -3.446 1.00 78.50 97 ILE A CA 1
ATOM 825 C C . ILE A 1 97 ? 4.507 12.132 -2.938 1.00 78.50 97 ILE A C 1
ATOM 827 O O . ILE A 1 97 ? 4.850 13.208 -3.426 1.00 78.50 97 ILE A O 1
ATOM 831 N N . ARG A 1 98 ? 3.609 12.059 -1.950 1.00 79.50 98 ARG A N 1
ATOM 832 C CA . ARG A 1 98 ? 2.944 13.237 -1.380 1.00 79.50 98 ARG A CA 1
ATOM 833 C C . ARG A 1 98 ? 3.954 14.211 -0.781 1.00 79.50 98 ARG A C 1
ATOM 835 O O . ARG A 1 98 ? 3.767 15.419 -0.906 1.00 79.50 98 ARG A O 1
ATOM 842 N N . SER A 1 99 ? 4.994 13.676 -0.153 1.00 80.88 99 SER A N 1
ATOM 843 C CA . SER A 1 99 ? 6.051 14.441 0.507 1.00 80.88 99 SER A CA 1
ATOM 844 C C . SER A 1 99 ? 7.160 14.899 -0.445 1.00 80.88 99 SER A C 1
ATOM 846 O O . SER A 1 99 ? 8.056 15.617 -0.021 1.00 80.88 99 SER A O 1
ATOM 848 N N . GLY A 1 100 ? 7.104 14.512 -1.725 1.00 75.44 100 GLY A N 1
ATOM 849 C CA . GLY A 1 100 ? 8.087 14.901 -2.738 1.00 75.44 100 GLY A CA 1
ATOM 850 C C . GLY A 1 100 ? 9.408 14.126 -2.692 1.00 75.44 100 GLY A C 1
ATOM 851 O O . GLY A 1 100 ? 10.263 14.370 -3.533 1.00 75.44 100 GLY A O 1
ATOM 852 N N . TYR A 1 101 ? 9.566 13.166 -1.776 1.00 72.25 101 TYR A N 1
ATOM 853 C CA . TYR A 1 101 ? 10.756 12.308 -1.695 1.00 72.25 101 TYR A CA 1
ATOM 854 C C . TYR A 1 101 ? 10.853 11.317 -2.855 1.00 72.25 101 TYR A C 1
ATOM 856 O O . TYR A 1 101 ? 11.938 10.857 -3.191 1.00 72.25 101 TYR A O 1
ATOM 864 N N . PHE A 1 102 ? 9.720 10.974 -3.468 1.00 71.81 102 PHE A N 1
ATOM 865 C CA . PHE A 1 102 ? 9.679 10.161 -4.675 1.00 71.81 102 PHE A CA 1
ATOM 866 C C . PHE A 1 102 ? 8.864 10.884 -5.739 1.00 71.81 102 PHE A C 1
ATOM 868 O O . PHE A 1 102 ? 7.646 11.012 -5.622 1.00 71.81 102 PHE A O 1
ATOM 875 N N . VAL A 1 103 ? 9.524 11.339 -6.797 1.00 67.69 103 VAL A N 1
ATOM 876 C CA . VAL A 1 103 ? 8.839 11.868 -7.974 1.00 67.69 103 VAL A CA 1
ATOM 877 C C . VAL A 1 103 ? 8.6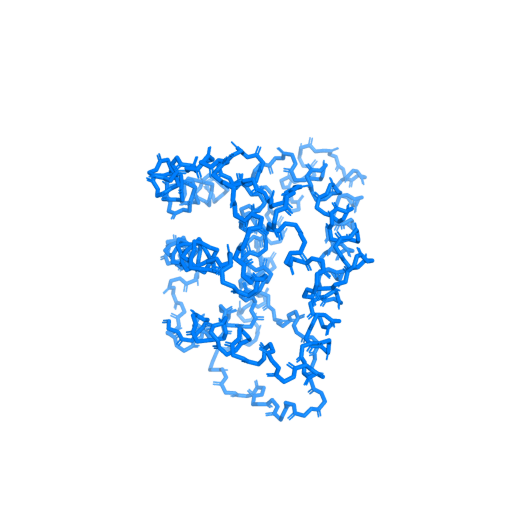49 10.697 -8.936 1.00 67.69 103 VAL A C 1
ATOM 879 O O . VAL A 1 103 ? 9.641 10.143 -9.417 1.00 67.69 103 VAL A O 1
ATOM 882 N N . PRO A 1 104 ? 7.401 10.267 -9.214 1.00 65.88 104 PRO A N 1
ATOM 883 C CA . PRO A 1 104 ? 7.166 9.309 -10.279 1.00 65.88 104 PRO A CA 1
ATOM 884 C C . PRO A 1 104 ? 7.748 9.874 -11.574 1.00 65.88 104 PRO A C 1
ATOM 886 O O . PRO A 1 104 ? 7.727 11.092 -11.753 1.00 65.88 104 PRO A O 1
ATOM 889 N N . PRO A 1 105 ? 8.225 9.032 -12.495 1.00 64.00 105 PRO A N 1
ATOM 890 C CA . PRO A 1 105 ? 8.756 9.506 -13.762 1.00 64.00 105 PRO A CA 1
ATOM 891 C C . PRO A 1 105 ? 7.651 10.190 -14.580 1.00 64.00 105 PRO A C 1
ATOM 893 O O . PRO A 1 105 ? 6.876 9.547 -15.286 1.00 64.00 105 PRO A O 1
ATOM 896 N N . ALA A 1 106 ? 7.549 11.507 -14.412 1.00 57.31 106 ALA A N 1
ATOM 897 C CA . ALA A 1 106 ? 6.486 12.347 -14.953 1.00 57.31 106 ALA A CA 1
ATOM 898 C C . ALA A 1 106 ? 6.796 12.826 -16.376 1.00 57.31 106 ALA A C 1
ATOM 900 O O . ALA A 1 106 ? 5.897 13.245 -17.096 1.00 57.31 106 ALA A O 1
ATOM 901 N N . SER A 1 107 ? 8.062 12.761 -16.784 1.00 55.88 107 SER A N 1
ATOM 902 C CA . SER A 1 107 ? 8.525 13.133 -18.114 1.00 55.88 107 SER A CA 1
ATOM 903 C C . SER A 1 107 ? 9.852 12.441 -18.437 1.00 55.88 107 SER A C 1
ATOM 905 O O . SER A 1 107 ? 10.485 11.809 -17.585 1.00 55.88 107 SER A O 1
ATOM 907 N N . GLY A 1 108 ? 10.261 12.525 -19.701 1.00 64.94 108 GLY A N 1
ATOM 908 C CA . GLY A 1 108 ? 11.565 12.052 -20.149 1.00 64.94 108 GLY A CA 1
ATOM 909 C C . GLY A 1 108 ? 11.656 10.539 -20.340 1.00 64.94 108 GLY A C 1
ATOM 910 O O . GLY A 1 108 ? 10.678 9.838 -20.602 1.00 64.94 108 GLY A O 1
ATOM 911 N N . THR A 1 109 ? 12.882 10.031 -20.261 1.00 62.47 109 THR A N 1
ATOM 912 C CA . THR A 1 109 ? 13.219 8.655 -20.647 1.00 62.47 109 THR A CA 1
ATOM 913 C C . THR A 1 109 ? 12.514 7.623 -19.775 1.00 62.47 109 THR A C 1
ATOM 915 O O . THR A 1 109 ? 12.018 6.625 -20.294 1.00 62.47 109 THR A O 1
ATOM 918 N N . ALA A 1 110 ? 12.415 7.868 -18.469 1.00 66.31 110 ALA A N 1
ATOM 919 C CA . ALA A 1 110 ? 11.720 6.970 -17.566 1.00 66.31 110 AL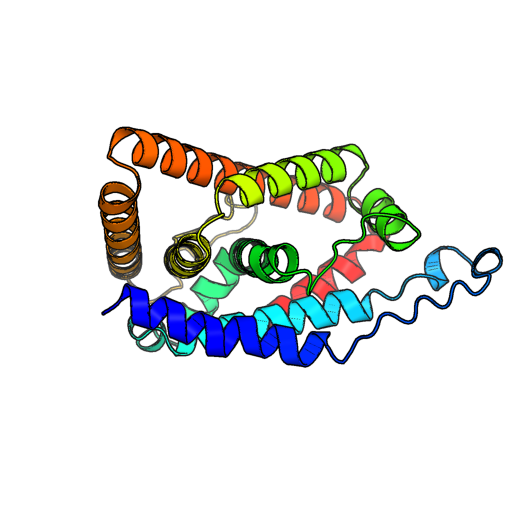A A CA 1
ATOM 920 C C . ALA A 1 110 ? 10.227 6.878 -17.920 1.00 66.31 110 ALA A C 1
ATOM 922 O O . ALA A 1 110 ? 9.733 5.765 -18.057 1.00 66.31 110 ALA A O 1
ATOM 923 N N . HIS A 1 111 ? 9.535 7.993 -18.181 1.00 74.25 111 HIS A N 1
ATOM 924 C CA . HIS A 1 111 ? 8.130 7.964 -18.610 1.00 74.25 111 HIS A CA 1
ATOM 925 C C . HIS A 1 111 ? 7.932 7.097 -19.863 1.00 74.25 111 HIS A C 1
ATOM 927 O O . HIS A 1 111 ? 7.085 6.210 -19.857 1.00 74.25 111 HIS A O 1
ATOM 933 N N . ALA A 1 112 ? 8.791 7.255 -20.876 1.00 71.50 112 ALA A N 1
ATOM 934 C CA . ALA A 1 112 ? 8.743 6.451 -22.100 1.00 71.50 112 ALA A CA 1
ATOM 935 C C . ALA A 1 112 ? 8.982 4.946 -21.854 1.00 71.50 112 ALA A C 1
ATOM 937 O O . ALA A 1 112 ? 8.416 4.097 -22.542 1.00 71.50 112 ALA A O 1
ATOM 938 N N . LEU A 1 113 ? 9.802 4.580 -20.860 1.00 71.31 113 LEU A N 1
ATOM 939 C CA . LEU A 1 113 ? 9.963 3.181 -20.448 1.00 71.31 113 LEU A CA 1
ATOM 940 C C . LEU A 1 113 ? 8.677 2.641 -19.816 1.00 71.31 113 LEU A C 1
ATOM 942 O O . LEU A 1 113 ? 8.244 1.542 -20.155 1.00 71.31 113 LEU A O 1
ATOM 946 N N . TRP A 1 114 ? 8.065 3.405 -18.913 1.00 73.94 114 TRP A N 1
ATOM 947 C CA . TRP A 1 114 ? 6.785 3.040 -18.312 1.00 73.94 114 TRP A CA 1
ATOM 948 C C . TRP A 1 114 ? 5.70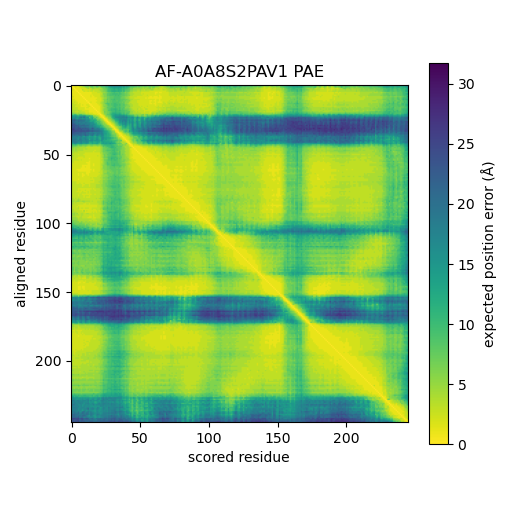1 2.921 -19.391 1.00 73.94 114 TRP A C 1
ATOM 950 O O . TRP A 1 114 ? 4.937 1.961 -19.394 1.00 73.94 114 TRP A O 1
ATOM 960 N N . GLU A 1 115 ? 5.671 3.831 -20.357 1.00 80.69 115 GLU A N 1
ATOM 961 C CA . GLU A 1 115 ? 4.688 3.819 -21.438 1.00 80.69 115 GLU A CA 1
ATOM 962 C C . GLU A 1 115 ? 4.887 2.607 -22.347 1.00 80.69 115 GLU A C 1
ATOM 964 O O . GLU A 1 115 ? 3.929 1.917 -22.683 1.00 80.69 115 GLU A O 1
ATOM 969 N N . TYR A 1 116 ? 6.139 2.266 -22.659 1.00 77.88 116 TYR A N 1
ATOM 970 C CA . TYR A 1 116 ? 6.469 1.049 -23.394 1.00 77.88 116 TYR A CA 1
ATOM 971 C C . TYR A 1 116 ? 6.020 -0.219 -22.652 1.00 77.88 116 TYR A C 1
ATOM 973 O O . TYR A 1 116 ? 5.467 -1.137 -23.266 1.00 77.88 116 TYR A O 1
ATOM 981 N N . ILE A 1 117 ? 6.255 -0.282 -21.337 1.00 71.88 117 ILE A N 1
ATOM 982 C CA . ILE A 1 117 ? 5.947 -1.455 -20.512 1.00 71.88 117 ILE A CA 1
ATOM 983 C C . ILE A 1 117 ? 4.433 -1.623 -20.322 1.00 71.88 117 ILE A C 1
ATOM 985 O O . ILE A 1 117 ? 3.911 -2.712 -20.553 1.00 71.88 117 ILE A O 1
ATOM 989 N N . PHE A 1 118 ? 3.738 -0.567 -19.901 1.00 76.56 118 PHE A N 1
ATOM 990 C CA . PHE A 1 118 ? 2.342 -0.633 -19.453 1.00 76.56 118 PHE A CA 1
ATOM 991 C C . PHE A 1 118 ? 1.335 -0.210 -20.526 1.00 76.56 118 PHE A C 1
ATOM 993 O O . PHE A 1 118 ? 0.171 -0.603 -20.463 1.00 76.56 118 PHE A O 1
ATOM 1000 N N . GLY A 1 119 ? 1.777 0.554 -21.523 1.00 81.81 119 GLY A N 1
ATOM 1001 C CA . GLY A 1 119 ? 0.916 1.246 -22.473 1.00 81.81 119 GLY A CA 1
ATOM 1002 C C . GLY A 1 119 ? 0.423 2.590 -21.932 1.00 81.81 119 GLY A C 1
ATOM 1003 O O . GLY A 1 119 ? 0.168 2.753 -20.736 1.00 81.81 119 GLY A O 1
ATOM 1004 N N . GLU A 1 120 ? 0.243 3.550 -22.837 1.00 85.81 120 GLU A N 1
ATOM 1005 C CA . GLU A 1 120 ? -0.194 4.917 -22.528 1.00 85.81 120 GLU A CA 1
ATOM 1006 C C . GLU A 1 120 ? -1.526 4.954 -21.757 1.00 85.81 120 GLU A C 1
ATOM 1008 O O . GLU A 1 120 ? -1.641 5.621 -20.730 1.00 85.81 120 GLU A O 1
ATOM 1013 N N . HIS A 1 121 ? -2.525 4.178 -22.197 1.00 86.19 121 HIS A N 1
ATOM 1014 C CA . HIS A 1 121 ? -3.844 4.133 -21.555 1.00 86.19 121 HIS A CA 1
ATOM 1015 C C . HIS A 1 121 ? -3.755 3.721 -20.080 1.00 86.19 121 HIS A C 1
ATOM 1017 O O . HIS A 1 121 ? -4.337 4.364 -19.209 1.00 86.19 121 HIS A O 1
ATOM 1023 N N . MET A 1 122 ? -2.991 2.668 -19.785 1.00 81.00 122 MET A N 1
ATOM 1024 C CA . MET A 1 122 ? -2.844 2.148 -18.428 1.00 81.00 122 MET A CA 1
ATOM 1025 C C . MET A 1 122 ? -2.083 3.124 -17.526 1.00 81.00 122 MET A C 1
ATOM 1027 O O . MET A 1 122 ? -2.429 3.277 -16.354 1.00 81.00 122 MET A O 1
ATOM 1031 N N . LEU A 1 123 ? -1.071 3.812 -18.064 1.00 81.25 123 LEU A N 1
ATOM 1032 C CA . LEU A 1 123 ? -0.386 4.875 -17.334 1.00 81.25 123 LEU A CA 1
ATOM 1033 C C . LEU A 1 123 ? -1.299 6.057 -17.033 1.00 81.25 123 LEU A C 1
ATOM 1035 O O . LEU A 1 123 ? -1.276 6.564 -15.911 1.00 81.25 123 LEU A O 1
ATOM 1039 N N . ASN A 1 124 ? -2.116 6.475 -17.997 1.00 8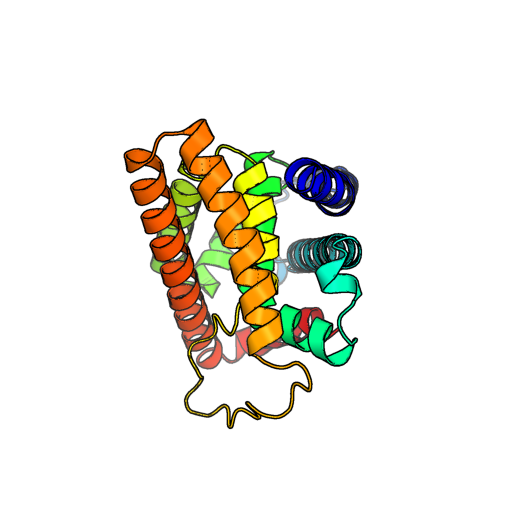5.38 124 ASN A N 1
ATOM 1040 C CA . ASN A 1 124 ? -3.082 7.551 -17.803 1.00 85.38 124 ASN A CA 1
ATOM 1041 C C . ASN A 1 124 ? -4.119 7.175 -16.738 1.00 85.38 124 ASN A C 1
ATOM 1043 O O . ASN A 1 124 ? -4.391 7.967 -15.831 1.00 85.38 124 ASN A O 1
ATOM 1047 N N . ASP A 1 125 ? -4.639 5.948 -16.779 1.00 83.56 125 ASP A N 1
ATOM 1048 C CA . ASP A 1 125 ? -5.528 5.425 -15.740 1.00 83.56 125 ASP A CA 1
ATOM 1049 C C . ASP A 1 125 ? -4.852 5.417 -14.368 1.00 83.56 125 ASP A C 1
ATOM 1051 O O . ASP A 1 125 ? -5.458 5.839 -13.379 1.00 83.56 125 ASP A O 1
ATOM 1055 N N . PHE A 1 126 ? -3.581 5.011 -14.303 1.00 79.19 126 PHE A N 1
ATOM 1056 C CA . PHE A 1 126 ? -2.820 4.979 -13.058 1.00 79.19 126 PHE A CA 1
ATOM 1057 C C . PHE A 1 126 ? -2.594 6.388 -12.509 1.00 79.19 126 PHE A C 1
ATOM 1059 O O . PHE A 1 126 ? -2.838 6.637 -11.329 1.00 79.19 126 PHE A O 1
ATOM 1066 N N . GLY A 1 127 ? -2.197 7.336 -13.359 1.00 79.94 127 GLY A N 1
ATOM 1067 C CA . GLY A 1 127 ? -2.035 8.741 -12.990 1.00 79.94 127 GLY A CA 1
ATOM 1068 C C . GLY A 1 127 ? -3.334 9.337 -12.448 1.00 79.94 127 GLY A C 1
ATOM 1069 O O . GLY A 1 127 ? -3.352 9.918 -11.361 1.00 79.94 127 GLY A O 1
ATOM 1070 N N . ASN A 1 128 ? -4.450 9.106 -13.143 1.00 84.50 128 ASN A N 1
ATOM 1071 C CA . ASN A 1 128 ? -5.779 9.532 -12.705 1.00 84.50 128 ASN A CA 1
ATOM 1072 C C . ASN A 1 128 ? -6.178 8.909 -11.362 1.00 84.50 128 ASN A C 1
ATOM 1074 O O . ASN A 1 128 ? -6.750 9.586 -10.501 1.00 84.50 128 ASN A O 1
ATOM 1078 N N . LEU A 1 129 ? -5.871 7.627 -11.162 1.00 80.44 129 LEU A N 1
ATOM 1079 C CA . LEU A 1 129 ? -6.116 6.926 -9.908 1.00 80.44 129 LEU A CA 1
ATOM 1080 C C . LEU A 1 129 ? -5.293 7.538 -8.768 1.00 80.44 129 LEU A C 1
ATOM 1082 O O . LEU A 1 129 ? -5.847 7.835 -7.710 1.00 80.44 129 LEU A O 1
ATOM 1086 N N . MET A 1 130 ? -4.006 7.800 -8.998 1.00 76.00 130 MET A N 1
ATOM 1087 C CA . MET A 1 130 ? -3.101 8.410 -8.021 1.00 76.00 130 MET A CA 1
ATOM 1088 C C . MET A 1 130 ? -3.527 9.832 -7.639 1.00 76.00 130 MET A C 1
ATOM 1090 O O . MET A 1 130 ? -3.471 10.192 -6.462 1.00 76.00 130 MET A O 1
ATOM 1094 N N . ILE A 1 131 ? -4.027 10.626 -8.592 1.00 81.50 131 ILE A N 1
ATOM 1095 C CA . ILE A 1 131 ? -4.595 11.956 -8.317 1.00 81.50 131 ILE A CA 1
ATOM 1096 C C . ILE A 1 131 ? -5.809 11.841 -7.384 1.00 81.50 131 ILE A C 1
ATOM 1098 O O . ILE A 1 131 ? -5.907 12.579 -6.400 1.00 81.50 131 ILE A O 1
ATOM 1102 N N . ARG A 1 132 ? -6.714 10.886 -7.642 1.00 81.56 132 ARG A N 1
ATOM 1103 C CA . ARG A 1 132 ? -7.879 10.630 -6.774 1.00 81.56 132 ARG A CA 1
ATOM 1104 C C . ARG A 1 132 ? -7.453 10.153 -5.386 1.00 81.56 132 ARG A C 1
ATOM 1106 O O . ARG A 1 132 ? -7.972 10.661 -4.393 1.00 81.56 132 ARG A O 1
ATOM 1113 N N . TYR A 1 133 ? -6.475 9.247 -5.311 1.00 76.69 133 TYR A N 1
ATOM 1114 C CA . TYR A 1 133 ? -5.879 8.796 -4.050 1.00 76.69 133 TYR A CA 1
ATOM 1115 C C . TYR A 1 133 ? -5.317 9.966 -3.247 1.00 76.69 133 TYR A C 1
ATOM 1117 O O . TYR A 1 133 ? -5.636 10.099 -2.070 1.00 76.69 133 TYR A O 1
ATOM 1125 N N . ARG A 1 134 ? -4.548 10.860 -3.878 1.00 77.31 134 ARG A N 1
ATOM 1126 C CA . ARG A 1 134 ? -3.982 12.046 -3.219 1.00 77.31 134 ARG A CA 1
ATOM 1127 C C . ARG A 1 134 ? -5.063 12.970 -2.656 1.00 77.31 134 ARG A C 1
ATOM 1129 O O . ARG A 1 134 ? -4.874 13.558 -1.595 1.00 77.31 134 ARG A O 1
ATOM 1136 N N . GLY A 1 135 ? -6.190 13.106 -3.356 1.00 79.62 135 GLY A N 1
ATOM 1137 C CA . GLY A 1 135 ? -7.324 13.907 -2.896 1.00 79.62 135 GLY A CA 1
ATOM 1138 C C . GLY A 1 135 ? -8.011 13.338 -1.650 1.00 79.62 135 GLY A C 1
ATOM 1139 O O . GLY A 1 135 ? -8.427 14.113 -0.789 1.00 79.62 135 GLY A O 1
ATOM 1140 N N . LEU A 1 136 ? -8.101 12.009 -1.550 1.00 77.38 136 LEU A N 1
ATOM 1141 C CA . LEU A 1 136 ? -8.758 11.295 -0.448 1.00 77.38 136 LEU A CA 1
ATOM 1142 C C . LEU A 1 136 ? -7.829 11.070 0.753 1.00 77.38 136 LEU A C 1
ATOM 1144 O O . LEU A 1 136 ? -8.258 11.178 1.897 1.00 77.38 136 LEU A O 1
ATOM 1148 N N . LEU A 1 137 ? -6.544 10.816 0.507 1.00 74.81 137 LEU A N 1
ATOM 1149 C CA . LEU A 1 137 ? -5.523 10.547 1.524 1.00 74.81 137 LEU A CA 1
ATOM 1150 C C . LEU A 1 137 ? -4.813 11.829 1.985 1.00 74.81 137 LEU A C 1
ATOM 1152 O O . LEU A 1 137 ? -3.593 11.868 2.124 1.00 74.81 137 LEU A O 1
ATOM 1156 N N . LYS A 1 138 ? -5.569 12.910 2.210 1.00 79.50 138 LYS A N 1
ATOM 1157 C CA . LYS A 1 138 ? -4.994 14.160 2.736 1.00 79.50 138 LYS A CA 1
ATOM 1158 C C . LYS A 1 138 ? -4.491 14.013 4.169 1.00 79.50 138 LYS A C 1
ATOM 1160 O O . LYS A 1 138 ? -3.542 14.698 4.539 1.00 79.50 138 LYS A O 1
ATOM 1165 N N . GLU A 1 139 ? -5.124 13.150 4.964 1.00 84.31 139 GLU A N 1
ATOM 1166 C CA . GLU A 1 139 ? -4.684 12.872 6.330 1.00 84.31 139 GLU A CA 1
ATOM 1167 C C . GLU A 1 139 ? -3.789 11.617 6.352 1.00 84.31 139 GLU A C 1
ATOM 1169 O O . GLU A 1 139 ? -4.276 10.519 6.069 1.00 84.31 139 GLU A O 1
ATOM 1174 N N . PRO A 1 140 ? -2.501 11.736 6.735 1.00 84.62 140 PRO A N 1
ATOM 1175 C CA . PRO A 1 140 ? -1.549 10.619 6.704 1.00 84.62 140 PRO A CA 1
ATOM 1176 C C . PRO A 1 140 ? -1.986 9.414 7.539 1.00 84.62 140 PRO A C 1
ATOM 1178 O O . PRO A 1 140 ? -1.672 8.271 7.221 1.00 84.62 140 PRO A O 1
ATOM 1181 N N . ILE A 1 141 ? -2.743 9.657 8.611 1.00 90.69 141 ILE A N 1
ATOM 1182 C CA . ILE A 1 141 ? -3.278 8.607 9.482 1.00 90.69 141 ILE A CA 1
ATOM 1183 C C . ILE A 1 141 ? -4.136 7.589 8.718 1.00 90.69 141 ILE A C 1
ATOM 1185 O O . ILE A 1 141 ? -4.132 6.412 9.074 1.00 90.69 141 ILE A O 1
ATOM 1189 N N . PHE A 1 142 ? -4.818 8.004 7.644 1.00 88.56 142 PHE A N 1
ATOM 1190 C CA . PHE A 1 142 ? -5.636 7.108 6.830 1.00 88.56 142 PHE A CA 1
ATOM 1191 C C . PHE A 1 142 ? -4.785 6.073 6.114 1.00 88.56 142 PHE A C 1
ATOM 1193 O O . PHE A 1 142 ? -5.055 4.883 6.238 1.00 88.56 142 PHE A O 1
ATOM 1200 N N . THR A 1 143 ? -3.730 6.504 5.422 1.00 89.06 143 THR A N 1
ATOM 1201 C CA . THR A 1 143 ? -2.811 5.604 4.716 1.00 89.06 143 THR A CA 1
ATOM 1202 C C . THR A 1 143 ? -2.188 4.601 5.681 1.00 89.06 143 THR A C 1
ATOM 1204 O O . THR A 1 143 ? -2.174 3.401 5.412 1.00 89.06 143 THR A O 1
ATOM 1207 N N . LYS A 1 144 ? -1.748 5.077 6.851 1.00 93.88 144 LYS A N 1
ATOM 1208 C CA . LYS A 1 144 ? -1.120 4.255 7.894 1.00 93.88 144 LYS A CA 1
ATOM 1209 C C . LYS A 1 144 ? -2.075 3.190 8.433 1.00 93.88 144 LYS A C 1
ATOM 1211 O O . LYS A 1 144 ? -1.712 2.023 8.531 1.00 93.88 144 LYS A O 1
ATOM 1216 N N . MET A 1 145 ? -3.316 3.575 8.728 1.00 94.94 145 MET A N 1
ATOM 1217 C CA . MET A 1 145 ? -4.353 2.645 9.182 1.00 94.94 145 MET A CA 1
ATOM 1218 C C . MET A 1 145 ? -4.764 1.661 8.088 1.00 94.94 145 MET A C 1
ATOM 1220 O O . MET A 1 145 ? -4.947 0.478 8.371 1.00 94.94 145 MET A O 1
ATOM 1224 N N . LEU A 1 146 ? -4.867 2.119 6.838 1.00 92.69 146 LEU A N 1
ATOM 1225 C CA . LEU A 1 146 ? -5.155 1.250 5.703 1.00 92.69 146 LEU A CA 1
ATOM 1226 C C . LEU A 1 146 ? -4.058 0.205 5.514 1.00 92.69 146 LEU A C 1
ATOM 1228 O O . LEU A 1 146 ? -4.394 -0.950 5.313 1.00 92.69 146 LEU A O 1
ATOM 1232 N N . LEU A 1 147 ? -2.775 0.542 5.653 1.00 94.38 147 LEU A N 1
ATOM 1233 C CA . LEU A 1 147 ? -1.698 -0.456 5.586 1.00 94.38 147 LEU A CA 1
ATOM 1234 C C . LEU A 1 147 ? -1.882 -1.585 6.610 1.00 94.38 147 LEU A C 1
ATOM 1236 O O . LEU A 1 147 ? -1.737 -2.755 6.259 1.00 94.38 147 LEU A O 1
ATOM 1240 N N . VAL A 1 148 ? -2.267 -1.251 7.845 1.00 96.50 148 VAL A N 1
ATOM 1241 C CA . VAL A 1 148 ? -2.554 -2.250 8.888 1.00 96.50 148 VAL A CA 1
ATOM 1242 C C . VAL A 1 148 ? -3.794 -3.081 8.536 1.00 96.50 148 VAL A C 1
ATOM 1244 O O . VAL A 1 148 ? -3.763 -4.305 8.602 1.00 96.50 148 VAL A O 1
ATOM 1247 N N . ILE A 1 149 ? -4.883 -2.450 8.091 1.00 95.25 149 ILE A N 1
ATOM 1248 C CA . ILE A 1 149 ? -6.099 -3.168 7.663 1.00 95.25 149 ILE A CA 1
ATOM 1249 C C . ILE A 1 149 ? -5.794 -4.112 6.490 1.00 95.25 149 ILE A C 1
ATOM 1251 O O . ILE A 1 149 ? -6.303 -5.230 6.434 1.00 95.25 149 ILE A O 1
ATOM 1255 N N . MET A 1 150 ? -4.958 -3.670 5.554 1.00 92.50 150 MET A N 1
ATOM 1256 C CA . MET A 1 150 ? -4.622 -4.412 4.346 1.00 92.50 150 MET A CA 1
ATOM 1257 C C . MET A 1 150 ? -3.682 -5.581 4.634 1.00 92.50 150 MET A C 1
ATOM 1259 O O . MET A 1 150 ? -3.847 -6.623 4.006 1.00 92.50 150 MET A O 1
ATOM 1263 N N . VAL A 1 151 ? -2.747 -5.485 5.589 1.00 94.00 151 VAL A N 1
ATOM 1264 C CA . VAL A 1 151 ? -1.899 -6.645 5.925 1.00 94.00 151 VAL A CA 1
ATOM 1265 C C . VAL A 1 151 ? -2.720 -7.776 6.550 1.00 94.00 151 VAL A C 1
ATOM 1267 O O . VAL A 1 151 ? -2.485 -8.937 6.230 1.00 94.00 151 VAL A O 1
ATOM 1270 N N . PHE A 1 152 ? -3.748 -7.449 7.341 1.00 93.25 152 PHE A N 1
ATOM 1271 C CA . PHE A 1 152 ? -4.696 -8.422 7.905 1.00 93.25 152 PHE A CA 1
ATOM 1272 C C . PHE A 1 152 ? -5.865 -8.762 6.974 1.00 93.25 152 PHE A C 1
ATOM 1274 O O . PHE A 1 152 ? -6.812 -9.428 7.382 1.00 93.25 152 PHE A O 1
ATOM 1281 N N . SER A 1 153 ? -5.844 -8.318 5.721 1.00 88.50 153 SER A N 1
ATOM 1282 C CA . SER A 1 153 ? -6.920 -8.643 4.794 1.00 88.50 153 SER A CA 1
ATOM 1283 C C . SER A 1 153 ? -6.755 -10.036 4.196 1.00 88.50 153 SER A C 1
ATOM 1285 O O . SER A 1 153 ? -5.664 -10.469 3.803 1.00 88.50 153 SER A O 1
ATOM 1287 N N . SER A 1 154 ? -7.868 -10.757 4.117 1.00 70.44 154 SER A N 1
ATOM 1288 C CA . SER A 1 154 ? -7.934 -12.046 3.446 1.00 70.44 154 SER A CA 1
ATOM 1289 C C . SER A 1 154 ? -8.100 -11.826 1.938 1.00 70.44 154 SER A C 1
ATOM 1291 O O . SER A 1 154 ? -9.199 -11.612 1.455 1.00 70.44 154 SER A O 1
ATOM 1293 N N . HIS A 1 155 ? -6.983 -11.909 1.208 1.00 65.44 155 HIS A N 1
ATOM 1294 C CA . HIS A 1 155 ? -6.883 -11.950 -0.261 1.00 65.44 155 HIS A CA 1
ATOM 1295 C C . HIS A 1 155 ? -7.515 -10.773 -1.024 1.00 65.44 155 HIS A C 1
ATOM 1297 O O . HIS A 1 155 ? -8.697 -10.772 -1.347 1.00 65.44 155 HIS A O 1
ATOM 1303 N N . PHE A 1 156 ? -6.667 -9.852 -1.483 1.00 56.47 156 PHE A N 1
ATOM 1304 C CA . PHE A 1 156 ? -7.005 -8.956 -2.598 1.00 56.47 156 PHE A CA 1
ATOM 1305 C C . PHE A 1 156 ? -6.631 -9.512 -3.979 1.00 56.47 156 PHE A C 1
ATOM 1307 O O . PHE A 1 156 ? -6.877 -8.855 -4.983 1.00 56.47 156 PHE A O 1
ATOM 1314 N N . SER A 1 157 ? -6.017 -10.693 -4.051 1.00 51.38 157 SER A N 1
ATOM 1315 C CA . SER A 1 157 ? -5.780 -11.365 -5.327 1.00 51.38 157 SER A CA 1
ATOM 1316 C C . SER A 1 157 ? -7.069 -12.058 -5.744 1.00 51.38 157 SER A C 1
ATOM 1318 O O . SER A 1 157 ? -7.498 -12.986 -5.056 1.00 51.38 157 SER A O 1
ATOM 1320 N N . VAL A 1 158 ? -7.663 -11.661 -6.873 1.00 50.38 158 VAL A N 1
ATOM 1321 C CA . VAL A 1 158 ? -8.630 -12.529 -7.552 1.00 50.38 158 VAL A CA 1
ATOM 1322 C C . VAL A 1 158 ? -7.911 -13.848 -7.812 1.00 50.38 158 VAL A C 1
ATOM 1324 O O . VAL A 1 158 ? -6.756 -13.875 -8.247 1.00 50.38 158 VAL A O 1
ATOM 1327 N N . THR A 1 159 ? -8.547 -14.946 -7.420 1.00 52.25 159 THR A N 1
ATOM 1328 C CA . THR A 1 159 ? -8.034 -16.301 -7.608 1.00 52.25 159 THR A CA 1
ATOM 1329 C C . THR A 1 159 ? -7.613 -16.473 -9.060 1.00 52.25 159 THR A C 1
ATOM 1331 O O . THR A 1 159 ? -8.462 -16.420 -9.954 1.00 52.25 159 THR A O 1
ATOM 1334 N N . ARG A 1 160 ? -6.315 -16.677 -9.313 1.00 54.47 160 ARG A N 1
ATOM 1335 C CA . ARG A 1 160 ? -5.882 -17.088 -10.645 1.00 54.47 160 ARG A CA 1
ATOM 1336 C C . ARG A 1 160 ? -6.552 -18.430 -10.938 1.00 54.47 160 ARG A C 1
ATOM 1338 O O . ARG A 1 160 ? -6.512 -19.306 -10.077 1.00 54.47 160 ARG A O 1
ATOM 1345 N N . PRO A 1 161 ? -7.129 -18.632 -12.132 1.00 52.47 161 PRO A N 1
ATOM 1346 C CA . PRO A 1 161 ? -7.846 -19.865 -12.461 1.00 52.47 161 PRO A CA 1
ATOM 1347 C C . PRO A 1 161 ? -6.983 -21.137 -12.349 1.00 52.47 161 PRO A C 1
ATOM 1349 O O . PRO A 1 161 ? -7.534 -22.227 -12.243 1.00 52.47 161 PRO A O 1
ATOM 1352 N N . ASN A 1 162 ? -5.650 -20.995 -12.314 1.00 54.25 162 ASN A N 1
ATOM 1353 C CA . ASN A 1 162 ? -4.693 -22.098 -12.187 1.00 54.25 162 ASN A CA 1
ATOM 1354 C C . ASN A 1 162 ? -3.980 -22.166 -10.827 1.00 54.25 162 ASN A C 1
ATOM 1356 O O . ASN A 1 162 ? -3.208 -23.100 -10.608 1.00 54.25 162 ASN A O 1
ATOM 1360 N N . ASP A 1 163 ? -4.207 -21.212 -9.918 1.00 55.66 163 ASP A N 1
ATOM 1361 C CA . ASP A 1 163 ? -3.684 -21.350 -8.562 1.00 55.66 163 ASP A CA 1
ATOM 1362 C C . ASP A 1 163 ? -4.573 -22.366 -7.845 1.00 55.66 163 ASP A C 1
ATOM 1364 O O . ASP A 1 163 ? -5.653 -22.047 -7.343 1.00 55.66 163 ASP A O 1
ATOM 1368 N N . VAL A 1 164 ? -4.122 -23.623 -7.817 1.00 49.25 164 VAL A N 1
ATOM 1369 C CA . VAL A 1 164 ? -4.644 -24.647 -6.909 1.00 49.25 164 VAL A CA 1
ATOM 1370 C C . VAL A 1 164 ? -4.292 -24.176 -5.503 1.00 49.25 164 VAL A C 1
ATOM 1372 O O . VAL A 1 164 ? -3.247 -24.504 -4.946 1.00 49.25 164 VAL A O 1
ATOM 1375 N N . PHE A 1 165 ? -5.116 -23.284 -4.960 1.00 51.56 165 PHE A N 1
ATOM 1376 C CA . PHE A 1 165 ? -4.842 -22.670 -3.680 1.00 51.56 165 PHE A CA 1
ATOM 1377 C C . PHE A 1 165 ? -4.874 -23.755 -2.608 1.00 51.56 165 PHE A C 1
ATOM 1379 O O . PHE A 1 165 ? -5.916 -24.343 -2.310 1.00 51.56 165 PHE A O 1
ATOM 1386 N N . HIS A 1 166 ? -3.740 -23.936 -1.938 1.00 47.44 166 HIS A N 1
ATOM 1387 C CA . HIS A 1 166 ? -3.704 -24.453 -0.580 1.00 47.44 166 HIS A CA 1
ATOM 1388 C C . HIS A 1 166 ? -4.356 -23.418 0.356 1.00 47.44 166 HIS A C 1
ATOM 1390 O O . HIS A 1 166 ? -3.696 -22.780 1.175 1.00 47.44 166 HIS A O 1
ATOM 1396 N N . VAL A 1 167 ? -5.677 -23.240 0.237 1.00 47.38 167 VAL A N 1
ATOM 1397 C CA . VAL A 1 167 ? -6.512 -22.438 1.152 1.00 47.38 167 VAL A CA 1
ATOM 1398 C C . VAL A 1 167 ? -6.325 -22.907 2.606 1.00 47.38 167 VAL A C 1
ATOM 1400 O O . VAL A 1 167 ? -6.513 -22.135 3.538 1.00 47.38 167 VAL A O 1
ATOM 1403 N N . TYR A 1 168 ? -5.853 -24.143 2.788 1.00 45.56 168 TYR A N 1
ATOM 1404 C CA . TYR A 1 168 ? -5.689 -24.826 4.067 1.00 45.56 168 TYR A CA 1
ATOM 1405 C C . TYR A 1 168 ? -4.267 -24.825 4.652 1.00 45.56 168 TYR A C 1
ATOM 1407 O O . TYR A 1 168 ? -4.078 -25.393 5.720 1.00 45.56 168 TYR A O 1
ATOM 1415 N N . ALA A 1 169 ? -3.258 -24.233 3.998 1.00 51.91 169 ALA A N 1
ATOM 1416 C CA . ALA A 1 169 ? -1.874 -24.308 4.500 1.00 51.91 169 ALA A CA 1
ATOM 1417 C C . ALA A 1 169 ? -1.501 -23.216 5.519 1.00 51.91 169 ALA A C 1
ATOM 1419 O O . ALA A 1 169 ? -0.409 -23.256 6.077 1.00 51.91 169 ALA A O 1
ATOM 1420 N N . CYS A 1 170 ? -2.372 -22.234 5.769 1.00 54.22 170 CYS A N 1
ATOM 1421 C CA . CYS A 1 170 ? -2.127 -21.259 6.829 1.00 54.22 170 CYS A CA 1
ATOM 1422 C C . CYS A 1 170 ? -2.734 -21.791 8.130 1.00 54.22 170 CYS A C 1
ATOM 1424 O O . CYS A 1 170 ? -3.953 -21.895 8.236 1.00 54.22 170 CYS A O 1
ATOM 1426 N N . GLU A 1 171 ? -1.892 -22.108 9.113 1.00 58.41 171 GLU A N 1
ATOM 1427 C CA . GLU A 1 171 ? -2.315 -22.578 10.443 1.00 58.41 171 GLU A CA 1
ATOM 1428 C C . GLU A 1 171 ? -3.104 -21.528 11.241 1.00 58.41 171 GLU A C 1
ATOM 1430 O O . GLU A 1 171 ? -3.718 -21.853 12.255 1.00 58.41 171 GLU A O 1
ATOM 1435 N N . ILE A 1 172 ? -3.113 -20.265 10.800 1.00 65.00 172 ILE A N 1
ATOM 1436 C CA . ILE A 1 172 ? -3.929 -19.243 11.448 1.00 65.00 172 ILE A CA 1
ATOM 1437 C C . ILE A 1 172 ? -5.380 -19.391 11.022 1.00 65.00 172 ILE A C 1
ATOM 1439 O O . ILE A 1 172 ? -5.716 -19.316 9.837 1.00 65.00 172 ILE A O 1
ATOM 1443 N N . SER A 1 173 ? -6.243 -19.521 12.029 1.00 72.81 173 SER A N 1
ATOM 1444 C CA . SER A 1 173 ? -7.684 -19.443 11.864 1.00 72.81 173 SER A CA 1
ATOM 1445 C C . SER A 1 173 ? -8.039 -18.165 11.107 1.00 72.81 173 SER A C 1
ATOM 1447 O O . SER A 1 173 ? -7.761 -17.053 11.559 1.00 72.81 173 SER A O 1
ATOM 1449 N N . SER A 1 174 ? -8.679 -18.316 9.947 1.00 78.44 174 SER A N 1
ATOM 1450 C CA . SER A 1 174 ? -9.212 -17.196 9.157 1.00 78.44 174 SER A CA 1
ATOM 1451 C C . SER A 1 174 ? -10.056 -16.231 10.003 1.00 78.44 174 SER A C 1
ATOM 1453 O O . SER A 1 174 ? -10.089 -15.033 9.725 1.00 78.44 174 SER A O 1
ATOM 1455 N N . TYR A 1 175 ? -10.669 -16.745 11.072 1.00 84.56 175 TYR A N 1
ATOM 1456 C CA . TYR A 1 175 ? -11.400 -15.976 12.067 1.00 84.56 175 TYR A CA 1
ATOM 1457 C C . TYR A 1 175 ? -10.529 -14.951 12.806 1.00 84.56 175 TYR A C 1
ATOM 1459 O O . TYR A 1 175 ? -10.933 -13.797 12.916 1.00 84.56 175 TYR A O 1
ATOM 1467 N N . ASP A 1 176 ? -9.334 -15.321 13.272 1.00 86.69 176 ASP A N 1
ATOM 1468 C CA . ASP A 1 176 ? -8.487 -14.425 14.074 1.00 86.69 176 ASP A CA 1
ATOM 1469 C C . ASP A 1 176 ? -7.982 -13.249 13.233 1.00 86.69 176 ASP A C 1
ATOM 1471 O O . ASP A 1 176 ? -8.047 -12.094 13.652 1.00 86.69 176 ASP A O 1
ATOM 1475 N N . ILE A 1 177 ? -7.564 -13.529 11.995 1.00 88.94 177 ILE A N 1
ATOM 1476 C CA . ILE A 1 177 ? -7.167 -12.501 11.023 1.00 88.94 177 ILE A CA 1
ATOM 1477 C C . ILE A 1 177 ? -8.335 -11.545 10.754 1.00 88.94 177 ILE A C 1
ATOM 1479 O O . ILE A 1 177 ? -8.158 -10.326 10.774 1.00 88.94 177 ILE A O 1
ATOM 1483 N N . PHE A 1 178 ? -9.539 -12.087 10.552 1.00 89.19 178 PHE A N 1
ATOM 1484 C CA . PHE A 1 178 ? -10.737 -11.283 10.335 1.00 89.19 178 PHE A CA 1
ATOM 1485 C C . PHE A 1 178 ? -11.076 -10.400 11.545 1.00 89.19 178 PHE A C 1
ATOM 1487 O O . PHE A 1 178 ? -11.423 -9.231 11.371 1.00 89.19 178 PHE A O 1
ATOM 1494 N N . GLN A 1 179 ? -10.931 -10.909 12.772 1.00 92.88 179 GLN A N 1
ATOM 1495 C CA . GLN A 1 179 ? -11.142 -10.120 13.990 1.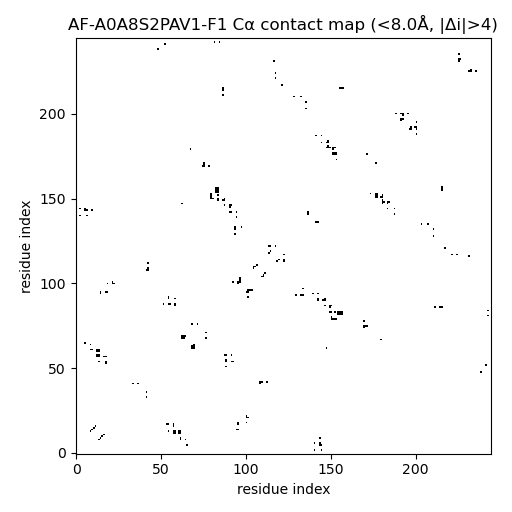00 92.88 179 GLN A CA 1
ATOM 1496 C C . GLN A 1 179 ? -10.147 -8.959 14.094 1.00 92.88 179 GLN A C 1
ATOM 1498 O O . GLN A 1 179 ? -10.554 -7.827 14.366 1.00 92.88 179 GLN A O 1
ATOM 1503 N N . LEU A 1 180 ? -8.865 -9.204 13.808 1.00 93.38 180 LEU A N 1
ATOM 1504 C CA . LEU A 1 180 ? -7.839 -8.157 13.780 1.00 93.38 180 LEU A CA 1
ATOM 1505 C C . LEU A 1 180 ? -8.151 -7.092 12.722 1.00 93.38 180 LEU A C 1
ATOM 1507 O O . LEU A 1 180 ? -8.141 -5.894 13.015 1.00 93.38 180 LEU A O 1
ATOM 1511 N N . GLN A 1 181 ? -8.502 -7.512 11.506 1.00 94.19 181 GLN A N 1
ATOM 1512 C CA . GLN A 1 181 ? -8.896 -6.595 10.440 1.00 94.19 181 GLN A CA 1
ATOM 1513 C C . GLN A 1 181 ? -10.120 -5.754 10.836 1.00 94.19 181 GLN A C 1
ATOM 1515 O O . GLN A 1 181 ? -10.129 -4.533 10.645 1.00 94.19 181 GLN A O 1
ATOM 1520 N N . SER A 1 182 ? -11.144 -6.395 11.405 1.00 95.31 182 SER A N 1
ATOM 1521 C CA . SER A 1 182 ? -12.382 -5.756 11.857 1.00 95.31 182 SER A CA 1
ATOM 1522 C C . SER A 1 182 ? -12.125 -4.731 12.963 1.00 95.31 182 SER A C 1
ATOM 1524 O O . SER A 1 182 ? -12.679 -3.627 12.936 1.00 95.31 182 SER A O 1
ATOM 1526 N N . PHE A 1 183 ? -11.216 -5.037 13.891 1.00 96.25 183 PHE A N 1
ATOM 1527 C CA . PHE A 1 183 ? -10.797 -4.118 14.944 1.00 96.25 183 PHE A CA 1
ATOM 1528 C C . PHE A 1 183 ? -10.201 -2.820 14.375 1.00 96.25 183 PHE A C 1
ATOM 1530 O O . PHE A 1 183 ? -10.698 -1.731 14.680 1.00 96.25 183 PHE A O 1
ATOM 1537 N N . TYR A 1 184 ? -9.189 -2.907 13.503 1.00 96.25 184 TYR A N 1
ATOM 1538 C CA . TYR A 1 184 ? -8.571 -1.711 12.913 1.00 96.25 184 TYR A CA 1
ATOM 1539 C C . TYR A 1 184 ? -9.510 -0.969 11.961 1.00 96.25 184 TYR A C 1
ATOM 1541 O O . TYR A 1 184 ? -9.497 0.263 11.920 1.00 96.25 184 TYR A O 1
ATOM 1549 N N . THR A 1 185 ? -10.370 -1.699 11.252 1.00 95.69 185 THR A N 1
ATOM 1550 C CA . THR A 1 185 ? -11.426 -1.124 10.412 1.00 95.69 185 THR A CA 1
ATOM 1551 C C . THR A 1 185 ? -12.397 -0.294 11.243 1.00 95.69 185 THR A C 1
ATOM 1553 O O . THR A 1 185 ? -12.658 0.863 10.919 1.00 95.69 185 THR A O 1
ATOM 1556 N N . THR A 1 186 ? -12.867 -0.840 12.364 1.00 96.62 186 THR A N 1
ATOM 1557 C CA . THR A 1 186 ? -13.748 -0.138 13.304 1.00 96.62 186 THR A CA 1
ATOM 1558 C C . THR A 1 186 ? -13.060 1.090 13.896 1.00 96.62 186 THR A C 1
ATOM 1560 O O . THR A 1 186 ? -13.689 2.136 14.063 1.00 96.62 186 THR A O 1
ATOM 1563 N N . LEU A 1 187 ? -11.764 0.991 14.207 1.00 96.50 187 LEU A N 1
ATOM 1564 C CA . LEU A 1 187 ? -10.987 2.111 14.730 1.00 96.50 187 LEU A CA 1
ATOM 1565 C C . LEU A 1 187 ? -10.875 3.253 13.707 1.00 96.50 187 LEU A C 1
ATOM 1567 O O . LEU A 1 187 ? -11.126 4.406 14.059 1.00 96.50 187 LEU A O 1
ATOM 1571 N N . LEU A 1 188 ? -10.555 2.934 12.448 1.00 94.56 188 LEU A N 1
ATOM 1572 C CA . LEU A 1 188 ? -10.513 3.904 11.351 1.00 94.56 188 LEU A CA 1
ATOM 1573 C C . LEU A 1 188 ? -11.894 4.524 11.095 1.00 94.56 188 LEU A C 1
ATOM 1575 O O . LEU A 1 188 ? -12.003 5.739 10.962 1.00 94.56 188 LEU A O 1
ATOM 1579 N N . TRP A 1 189 ? -12.949 3.709 11.085 1.00 96.00 189 TRP A N 1
ATOM 1580 C CA . TRP A 1 189 ? -14.327 4.164 10.900 1.00 96.00 189 TRP A CA 1
ATOM 1581 C C . TRP A 1 189 ? -14.754 5.170 11.973 1.00 96.00 189 TRP A C 1
ATOM 1583 O O . TRP A 1 189 ? -15.220 6.262 11.659 1.00 96.00 189 TRP A O 1
ATOM 1593 N N . LYS A 1 190 ? -14.531 4.846 13.253 1.00 96.00 190 LYS A N 1
ATOM 1594 C CA . LYS A 1 190 ? -14.835 5.753 14.373 1.00 96.00 190 LYS A CA 1
ATOM 1595 C C . LYS A 1 190 ? -14.038 7.053 14.289 1.00 96.00 190 LYS A C 1
ATOM 1597 O O . LYS A 1 190 ? -14.581 8.116 14.577 1.00 96.00 190 LYS A O 1
ATOM 1602 N N . TYR A 1 191 ? -12.766 6.968 13.898 1.00 94.50 191 TYR A N 1
ATOM 1603 C CA . TYR A 1 191 ? -11.930 8.146 13.687 1.00 94.50 191 TYR A CA 1
ATOM 1604 C C . TYR A 1 191 ? -12.488 9.045 12.577 1.00 94.50 191 TYR A C 1
ATOM 1606 O O . TYR A 1 191 ? -12.607 10.251 12.779 1.00 94.50 191 TYR A O 1
ATOM 1614 N N . LEU A 1 192 ? -12.889 8.462 11.445 1.00 92.88 192 LEU A N 1
ATOM 1615 C CA . LEU A 1 192 ? -13.495 9.190 10.331 1.00 92.88 192 LEU A CA 1
ATOM 1616 C C . LEU A 1 192 ? -14.806 9.869 10.739 1.00 92.88 192 LEU A C 1
ATOM 1618 O O . LEU A 1 192 ? -14.937 11.068 10.512 1.00 92.88 192 LEU A O 1
ATOM 1622 N N . ILE A 1 193 ? -15.717 9.159 11.421 1.00 96.31 193 ILE A N 1
ATOM 1623 C CA . ILE A 1 193 ? -16.979 9.749 11.903 1.00 96.31 193 ILE A CA 1
ATOM 1624 C C . ILE A 1 193 ? -16.701 10.950 12.803 1.00 96.31 193 ILE A C 1
ATOM 1626 O O . ILE A 1 193 ? -17.308 12.003 12.632 1.00 96.31 193 ILE A O 1
ATOM 1630 N N . TYR A 1 194 ? -15.763 10.806 13.741 1.00 95.62 194 TYR A N 1
ATOM 1631 C CA . TYR A 1 194 ? -15.390 11.888 14.648 1.00 95.62 194 TYR A CA 1
ATOM 1632 C C . TYR A 1 194 ? -14.823 13.113 13.911 1.00 95.62 194 TYR A C 1
ATOM 1634 O O . TYR A 1 194 ? -15.032 14.243 14.347 1.00 95.62 194 TYR A O 1
ATOM 1642 N N . ARG A 1 195 ? -14.093 12.904 12.810 1.00 93.81 195 ARG A N 1
ATOM 1643 C CA . ARG A 1 195 ? -13.400 13.969 12.068 1.00 93.81 195 ARG A CA 1
ATOM 1644 C C . ARG A 1 195 ? -14.251 14.637 10.996 1.00 93.81 195 ARG A C 1
ATOM 1646 O O . ARG A 1 195 ? -14.132 15.844 10.816 1.00 93.81 195 ARG A O 1
ATOM 1653 N N . LEU A 1 196 ? -15.035 13.855 10.263 1.00 93.62 196 LEU A N 1
ATOM 1654 C CA . LEU A 1 196 ? -15.706 14.282 9.036 1.00 93.62 196 LEU A CA 1
ATOM 1655 C C . LEU A 1 196 ? -17.230 14.310 9.165 1.00 93.62 196 LEU A C 1
ATOM 1657 O O . LEU A 1 196 ? -17.871 14.975 8.365 1.00 93.62 196 LEU A O 1
ATOM 1661 N N . GLY A 1 197 ? -17.800 13.612 10.150 1.00 96.25 197 GLY A N 1
ATOM 1662 C CA . GLY A 1 197 ? -19.228 13.306 10.182 1.00 96.25 197 GLY A CA 1
ATOM 1663 C C . GLY A 1 197 ? -19.552 11.980 9.490 1.00 96.25 197 GLY A C 1
ATOM 1664 O O . GLY A 1 197 ? -18.720 11.367 8.817 1.00 96.25 197 GLY A O 1
ATOM 1665 N N . GLU A 1 198 ? -20.767 11.484 9.709 1.00 96.62 198 GLU A N 1
ATOM 1666 C CA . GLU A 1 198 ? -21.196 10.162 9.241 1.00 96.62 198 GLU A CA 1
ATOM 1667 C C . GLU A 1 198 ? -21.330 10.087 7.712 1.00 96.62 198 GLU A C 1
ATOM 1669 O O . GLU A 1 198 ? -20.831 9.146 7.092 1.00 96.62 198 GLU A O 1
ATOM 1674 N N . VAL A 1 199 ? -21.947 11.097 7.091 1.00 96.88 199 VAL A N 1
ATOM 1675 C CA . VAL A 1 199 ? -22.227 11.117 5.645 1.00 96.88 199 VAL A CA 1
ATOM 1676 C C . VAL A 1 199 ? -20.928 11.145 4.840 1.00 96.88 199 VAL A C 1
ATOM 1678 O O . VAL A 1 199 ? -20.718 10.322 3.946 1.00 96.88 199 VAL A O 1
ATOM 1681 N N . GLU A 1 200 ? -20.022 12.050 5.189 1.00 93.75 200 GLU A N 1
ATOM 1682 C CA . GLU A 1 200 ? -18.706 12.201 4.577 1.00 93.75 200 GLU A CA 1
ATOM 1683 C C . GLU A 1 200 ? -17.856 10.946 4.789 1.00 93.75 200 GLU A C 1
ATOM 1685 O O . GLU A 1 200 ? -17.152 10.513 3.876 1.00 93.75 200 GLU A O 1
ATOM 1690 N N . THR A 1 201 ? -17.960 10.311 5.961 1.00 93.81 201 THR A N 1
ATOM 1691 C CA . THR A 1 201 ? -17.281 9.039 6.237 1.00 93.81 201 THR A CA 1
ATOM 1692 C C . THR A 1 201 ? -17.738 7.948 5.282 1.00 93.81 201 THR A C 1
ATOM 1694 O O . THR A 1 201 ? -16.893 7.293 4.673 1.00 93.81 201 THR A O 1
ATOM 1697 N N . ILE A 1 202 ? -19.051 7.774 5.091 1.00 94.81 202 ILE A N 1
ATOM 1698 C CA . ILE A 1 202 ? -19.597 6.784 4.150 1.00 94.81 202 ILE A CA 1
ATOM 1699 C C . ILE A 1 202 ? -19.064 7.044 2.736 1.00 94.81 202 ILE A C 1
ATOM 1701 O O . ILE A 1 202 ? -18.635 6.108 2.053 1.00 94.81 202 ILE A O 1
ATOM 1705 N N . GLN A 1 203 ? -19.043 8.308 2.302 1.00 92.88 203 GLN A N 1
ATOM 1706 C CA . GLN A 1 203 ? -18.518 8.684 0.991 1.00 92.88 203 GLN A CA 1
ATOM 1707 C C . GLN A 1 203 ? -17.035 8.335 0.864 1.00 92.88 203 GLN A C 1
ATOM 1709 O O . GLN A 1 203 ? -16.662 7.630 -0.075 1.00 92.88 203 GLN A O 1
ATOM 1714 N N . VAL A 1 204 ? -16.192 8.774 1.802 1.00 90.00 204 VAL A N 1
ATOM 1715 C CA . VAL A 1 204 ? -14.746 8.502 1.787 1.00 90.00 204 VAL A CA 1
ATOM 1716 C C . VAL A 1 204 ? -14.480 7.000 1.799 1.00 90.00 204 VAL A C 1
ATOM 1718 O O . VAL A 1 204 ? -13.701 6.512 0.982 1.00 90.00 204 VAL A O 1
ATOM 1721 N N . TYR A 1 205 ? -15.167 6.249 2.657 1.00 90.19 205 TYR A N 1
ATOM 1722 C CA . TYR A 1 205 ? -14.984 4.805 2.771 1.00 90.19 205 TYR A CA 1
ATOM 1723 C C . TYR A 1 205 ? -15.377 4.074 1.479 1.00 90.19 205 TYR A C 1
ATOM 1725 O O . TYR A 1 205 ? -14.625 3.237 0.982 1.00 90.19 205 TYR A O 1
ATOM 1733 N N . THR A 1 206 ? -16.505 4.455 0.869 1.00 91.94 206 THR A N 1
ATOM 1734 C CA . THR A 1 206 ? -16.950 3.916 -0.428 1.00 91.94 206 THR A CA 1
ATOM 1735 C C . THR A 1 206 ? -15.929 4.197 -1.530 1.00 91.94 206 THR A C 1
ATOM 1737 O O . THR A 1 206 ? -15.602 3.312 -2.323 1.00 91.94 206 THR A O 1
ATOM 1740 N N . HIS A 1 207 ? -15.376 5.412 -1.562 1.00 89.44 207 HIS A N 1
ATOM 1741 C CA . HIS A 1 207 ? -14.339 5.770 -2.525 1.00 89.44 207 HIS A CA 1
ATOM 1742 C C . HIS A 1 207 ? -13.060 4.956 -2.311 1.00 89.44 207 HIS A C 1
ATOM 1744 O O . HIS A 1 207 ? -12.493 4.476 -3.289 1.00 89.44 207 HIS A O 1
ATOM 1750 N N . ILE A 1 208 ? -12.626 4.756 -1.064 1.00 85.88 208 ILE A N 1
ATOM 1751 C CA . ILE A 1 208 ? -11.445 3.942 -0.742 1.00 85.88 208 ILE A CA 1
ATOM 1752 C C . ILE A 1 208 ? -11.632 2.507 -1.233 1.00 85.88 208 ILE A C 1
ATOM 1754 O O . ILE A 1 208 ? -10.754 1.990 -1.921 1.00 85.88 208 ILE A O 1
ATOM 1758 N N . ILE A 1 209 ? -12.778 1.882 -0.945 1.00 88.00 209 ILE A N 1
ATOM 1759 C CA . ILE A 1 209 ? -13.077 0.525 -1.425 1.00 88.00 209 ILE A CA 1
ATOM 1760 C C . ILE A 1 209 ? -13.016 0.485 -2.956 1.00 88.00 209 ILE A C 1
ATOM 1762 O O . ILE A 1 209 ? -12.320 -0.357 -3.523 1.00 88.00 209 ILE A O 1
ATOM 1766 N N . GLY A 1 210 ? -13.685 1.424 -3.631 1.00 89.31 210 GLY A N 1
ATOM 1767 C CA . GLY A 1 210 ? -13.681 1.501 -5.091 1.00 89.31 210 GLY A CA 1
ATOM 1768 C C . GLY A 1 210 ? -12.280 1.687 -5.681 1.00 89.31 210 GLY A C 1
ATOM 1769 O O . GLY A 1 210 ? -11.961 1.098 -6.713 1.00 89.31 210 GLY A O 1
ATOM 1770 N N . LEU A 1 211 ? -11.421 2.467 -5.025 1.00 84.06 211 LEU A N 1
ATOM 1771 C CA . LEU A 1 211 ? -10.030 2.644 -5.432 1.00 84.06 211 LEU A CA 1
ATOM 1772 C C . LEU A 1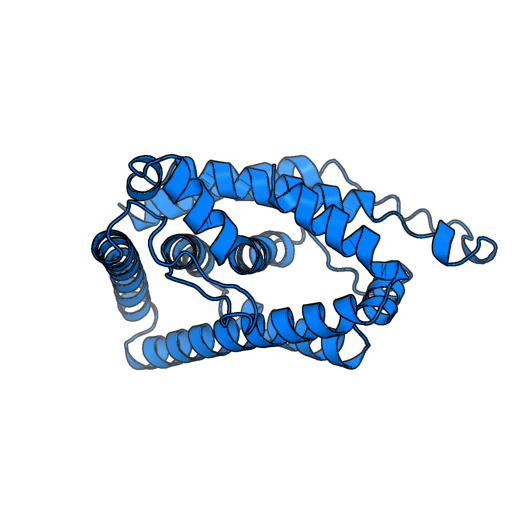 211 ? -9.190 1.380 -5.215 1.00 84.06 211 LEU A C 1
ATOM 1774 O O . LEU A 1 211 ? -8.433 1.006 -6.108 1.00 84.06 211 LEU A O 1
ATOM 1778 N N . CYS A 1 212 ? -9.347 0.695 -4.079 1.00 82.81 212 CYS A N 1
ATOM 1779 C CA . CYS A 1 212 ? -8.665 -0.573 -3.818 1.00 82.81 212 CYS A CA 1
ATOM 1780 C C . CYS A 1 212 ? -9.043 -1.633 -4.861 1.00 82.81 212 CYS A C 1
ATOM 1782 O O . CYS A 1 212 ? -8.160 -2.302 -5.393 1.00 82.81 212 CYS A O 1
ATOM 1784 N N . LEU A 1 213 ? -10.327 -1.738 -5.216 1.00 85.75 213 LEU A N 1
ATOM 1785 C CA . LEU A 1 213 ? -10.795 -2.660 -6.256 1.00 85.75 213 LEU A CA 1
ATOM 1786 C C . LEU A 1 213 ? -10.213 -2.318 -7.635 1.00 85.75 213 LEU A C 1
ATOM 1788 O O . LEU A 1 213 ? -9.739 -3.207 -8.335 1.00 85.75 213 LEU A O 1
ATOM 1792 N N . LYS A 1 214 ? -10.166 -1.032 -8.003 1.00 85.19 214 LYS A N 1
ATOM 1793 C CA . LYS A 1 214 ? -9.517 -0.591 -9.250 1.00 85.19 214 LYS A CA 1
ATOM 1794 C C . LYS A 1 214 ? -8.022 -0.894 -9.271 1.00 85.19 214 LYS A C 1
ATOM 1796 O O . LYS A 1 214 ? -7.503 -1.322 -10.293 1.00 85.19 214 LYS A O 1
ATOM 1801 N N . CYS A 1 215 ? -7.325 -0.707 -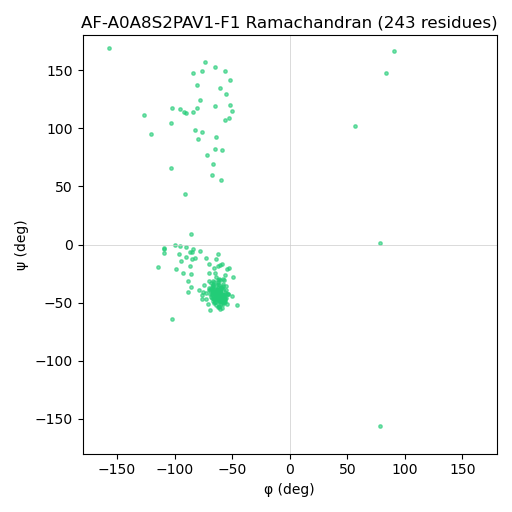8.150 1.00 80.00 215 CYS A N 1
ATOM 1802 C CA . CYS A 1 215 ? -5.921 -1.092 -8.024 1.00 80.00 215 CYS A CA 1
ATOM 1803 C C . CYS A 1 215 ? -5.721 -2.589 -8.291 1.00 80.00 215 CYS A C 1
ATOM 1805 O O . CYS A 1 215 ? -4.758 -2.962 -8.966 1.00 80.00 215 CYS A O 1
ATOM 1807 N N . VAL A 1 216 ? -6.595 -3.441 -7.751 1.00 81.31 216 VAL A N 1
ATOM 1808 C CA . VAL A 1 216 ? -6.542 -4.891 -7.981 1.00 81.31 216 VAL A CA 1
ATOM 1809 C C . VAL A 1 216 ? -6.717 -5.198 -9.465 1.00 81.31 216 VAL A C 1
ATOM 1811 O O . VAL A 1 216 ? -5.814 -5.789 -10.054 1.00 81.31 216 VAL A O 1
ATOM 1814 N N . ASP A 1 217 ? -7.784 -4.687 -10.080 1.00 84.31 217 ASP A N 1
ATOM 1815 C CA . ASP A 1 217 ? -8.079 -4.886 -11.505 1.00 84.31 217 ASP A CA 1
ATOM 1816 C C . ASP A 1 217 ? -6.919 -4.429 -12.408 1.00 84.31 217 ASP A C 1
ATOM 1818 O O . ASP A 1 217 ? -6.421 -5.188 -13.238 1.00 84.31 217 ASP A O 1
ATOM 1822 N N . MET A 1 218 ? -6.374 -3.232 -12.173 1.00 80.62 218 MET A N 1
ATOM 1823 C CA . MET A 1 218 ? -5.192 -2.759 -12.900 1.00 80.62 218 MET A CA 1
ATOM 1824 C C . MET A 1 218 ? -3.979 -3.670 -12.693 1.00 80.62 218 MET A C 1
ATOM 1826 O O . MET A 1 218 ? -3.221 -3.913 -13.625 1.00 80.62 218 MET A O 1
ATOM 1830 N N . GLY A 1 219 ? -3.774 -4.184 -11.476 1.00 78.69 219 GLY A N 1
ATOM 1831 C CA . GLY A 1 219 ? -2.708 -5.144 -11.194 1.00 78.69 219 GLY A CA 1
ATOM 1832 C C . GLY A 1 219 ? -2.821 -6.417 -12.030 1.00 78.69 219 GLY A C 1
ATOM 1833 O O . GLY A 1 219 ? -1.802 -6.925 -12.484 1.00 78.69 219 GLY A O 1
ATOM 1834 N N . GLU A 1 220 ? -4.033 -6.896 -12.276 1.00 80.00 220 GLU A N 1
ATOM 1835 C CA . GLU A 1 220 ? -4.277 -8.062 -13.128 1.00 80.00 220 GLU A CA 1
ATOM 1836 C C . GLU A 1 220 ? -4.067 -7.763 -14.607 1.00 80.00 220 GLU A C 1
ATOM 1838 O O . GLU A 1 220 ? -3.477 -8.573 -15.319 1.00 80.00 220 GLU A O 1
ATOM 1843 N N . GLN A 1 221 ? -4.523 -6.604 -15.081 1.00 81.88 221 GLN A N 1
ATOM 1844 C CA . GLN A 1 221 ? -4.289 -6.186 -16.463 1.00 81.88 221 GLN A CA 1
ATOM 1845 C C . GLN A 1 221 ? -2.788 -6.075 -16.755 1.00 81.88 221 GLN A C 1
ATOM 1847 O O . GLN A 1 221 ? -2.314 -6.564 -17.778 1.00 81.88 221 GLN A O 1
ATOM 1852 N N . VAL A 1 222 ? -2.032 -5.502 -15.813 1.00 78.31 222 VAL A N 1
ATOM 1853 C CA . VAL A 1 222 ? -0.569 -5.446 -15.857 1.00 78.31 222 VAL A CA 1
ATOM 1854 C C . VAL A 1 222 ? 0.028 -6.851 -15.981 1.00 78.31 222 VAL A C 1
ATOM 1856 O O . VAL A 1 222 ? 0.863 -7.083 -16.849 1.00 78.31 222 VAL A O 1
ATOM 1859 N N . GLU A 1 223 ? -0.397 -7.801 -15.144 1.00 76.56 223 GLU A N 1
ATOM 1860 C CA . GLU A 1 223 ? 0.102 -9.181 -15.210 1.00 76.56 223 GLU A CA 1
ATOM 1861 C C . GLU A 1 223 ? -0.179 -9.858 -16.545 1.00 76.56 223 GLU A C 1
ATOM 1863 O O . GLU A 1 223 ? 0.719 -10.486 -17.101 1.00 76.56 223 GLU A O 1
ATOM 1868 N N . LYS A 1 224 ? -1.405 -9.728 -17.059 1.00 79.25 224 LYS A N 1
ATOM 1869 C CA . LYS A 1 224 ? -1.792 -10.306 -18.351 1.00 79.25 224 LYS A CA 1
ATOM 1870 C C . LYS A 1 224 ? -0.903 -9.758 -19.467 1.00 79.25 224 LYS A C 1
ATOM 1872 O O . LYS A 1 224 ? -0.295 -10.535 -20.193 1.00 79.25 224 LYS A O 1
ATOM 1877 N N . ASN A 1 225 ? -0.713 -8.438 -19.502 1.00 76.00 225 ASN A N 1
ATOM 1878 C CA . ASN A 1 225 ? 0.150 -7.777 -20.484 1.00 76.00 225 ASN A CA 1
ATOM 1879 C C . ASN A 1 225 ? 1.620 -8.217 -20.393 1.00 76.00 225 ASN A C 1
ATOM 1881 O O . ASN A 1 225 ? 2.337 -8.186 -21.393 1.00 76.00 225 ASN A O 1
ATOM 1885 N N . PHE A 1 226 ? 2.082 -8.600 -19.201 1.00 74.88 226 PHE A N 1
ATOM 1886 C CA . PHE A 1 226 ? 3.439 -9.091 -18.990 1.00 74.88 226 PHE A CA 1
ATOM 1887 C C . PHE A 1 226 ? 3.633 -10.548 -19.409 1.00 74.88 226 PHE A C 1
ATOM 1889 O O . PHE A 1 226 ? 4.678 -10.865 -19.972 1.00 74.88 226 PHE A O 1
ATOM 1896 N N . ILE A 1 227 ? 2.655 -11.421 -19.148 1.00 72.12 227 ILE A N 1
ATOM 1897 C CA . ILE A 1 227 ? 2.719 -12.843 -19.530 1.00 72.12 227 ILE A CA 1
ATOM 1898 C C . ILE A 1 227 ? 2.905 -12.986 -21.046 1.00 72.12 227 ILE A C 1
ATOM 1900 O O . ILE A 1 227 ? 3.669 -13.840 -21.494 1.00 72.12 227 ILE A O 1
ATOM 1904 N N . ASP A 1 228 ? 2.288 -12.096 -21.821 1.00 70.50 228 ASP A N 1
ATOM 1905 C CA . ASP A 1 228 ? 2.349 -12.108 -23.283 1.00 70.50 228 ASP A CA 1
ATOM 1906 C C . ASP A 1 228 ? 3.666 -11.539 -23.855 1.00 70.50 228 ASP A C 1
ATOM 1908 O O . ASP A 1 228 ? 3.890 -11.578 -25.067 1.00 70.50 228 ASP A O 1
ATOM 1912 N N . ARG A 1 229 ? 4.561 -11.000 -23.011 1.00 72.81 229 ARG A N 1
ATOM 1913 C CA . ARG A 1 229 ? 5.799 -10.324 -23.433 1.00 72.81 229 ARG A CA 1
ATOM 1914 C C . ARG A 1 229 ? 7.037 -11.002 -22.853 1.00 72.81 229 ARG A C 1
ATOM 1916 O O . ARG A 1 229 ? 7.509 -10.667 -21.768 1.00 72.81 229 ARG A O 1
ATOM 1923 N N . GLU A 1 230 ? 7.626 -11.900 -23.640 1.00 67.69 230 GLU A N 1
ATOM 1924 C CA . GLU A 1 230 ? 8.793 -12.708 -23.258 1.00 67.69 230 GLU A CA 1
ATOM 1925 C C . GLU A 1 230 ? 9.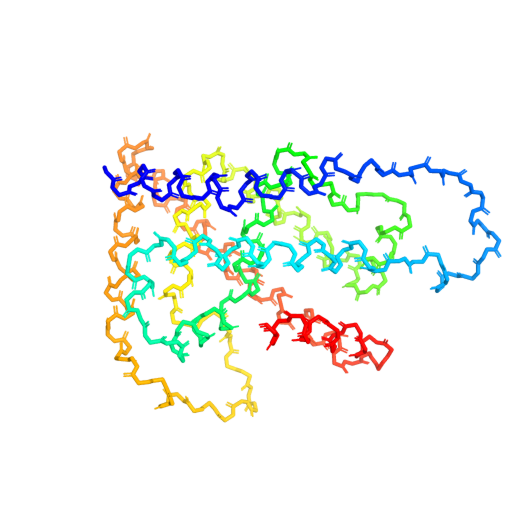999 -11.862 -22.794 1.00 67.69 230 GLU A C 1
ATOM 1927 O O . GLU A 1 230 ? 10.657 -12.213 -21.816 1.00 67.69 230 GLU A O 1
ATOM 1932 N N . GLU A 1 231 ? 10.225 -10.690 -23.404 1.00 65.12 231 GLU A N 1
ATOM 1933 C CA . GLU A 1 231 ? 11.293 -9.747 -23.023 1.00 65.12 231 GLU A CA 1
ATOM 1934 C C . GLU A 1 231 ? 11.123 -9.147 -21.613 1.00 65.12 231 GLU A C 1
ATOM 1936 O O . GLU A 1 231 ? 12.094 -8.708 -20.998 1.00 65.12 231 GLU A O 1
ATOM 1941 N N . LEU A 1 232 ? 9.896 -9.103 -21.086 1.00 63.88 232 LEU A N 1
ATOM 1942 C CA . LEU A 1 232 ? 9.593 -8.519 -19.778 1.00 63.88 232 LEU A CA 1
ATOM 1943 C C . LEU A 1 232 ? 9.545 -9.573 -18.665 1.00 63.88 232 LEU A C 1
ATOM 1945 O O . LEU A 1 232 ? 9.517 -9.210 -17.488 1.00 63.88 232 LEU A O 1
ATOM 1949 N N . ASN A 1 233 ? 9.616 -10.864 -19.006 1.00 61.44 233 ASN A N 1
ATOM 1950 C CA . ASN A 1 233 ? 9.641 -11.949 -18.026 1.00 61.44 233 ASN A CA 1
ATOM 1951 C C . ASN A 1 233 ? 10.841 -11.856 -17.076 1.00 61.44 233 ASN A C 1
ATOM 1953 O O . ASN A 1 233 ? 10.722 -12.252 -15.920 1.00 61.44 233 ASN A O 1
ATOM 1957 N N . GLU A 1 234 ? 11.981 -11.311 -17.508 1.00 59.34 234 GLU A N 1
ATOM 1958 C CA . GLU A 1 234 ? 13.117 -11.075 -16.606 1.00 59.34 234 GLU A CA 1
ATOM 1959 C C . GLU A 1 234 ? 12.833 -9.965 -15.594 1.00 59.34 234 GLU A C 1
ATOM 1961 O O . GLU A 1 234 ? 13.166 -10.117 -14.422 1.00 59.34 234 GLU A O 1
ATOM 1966 N N . ILE A 1 235 ? 12.148 -8.891 -16.002 1.00 58.75 235 ILE A N 1
ATOM 1967 C CA . ILE A 1 235 ? 11.735 -7.802 -15.105 1.00 58.75 235 ILE A CA 1
ATOM 1968 C C . ILE A 1 235 ? 10.687 -8.312 -14.113 1.00 58.75 235 ILE A C 1
ATOM 1970 O O . ILE A 1 235 ? 10.777 -8.031 -12.916 1.00 58.75 235 ILE A O 1
ATOM 1974 N N . VAL A 1 236 ? 9.728 -9.113 -14.582 1.00 58.19 236 VAL A N 1
ATOM 1975 C CA . VAL A 1 236 ? 8.726 -9.775 -13.735 1.00 58.19 236 VAL A CA 1
ATOM 1976 C C . VAL A 1 236 ? 9.393 -10.721 -12.742 1.00 58.19 236 VAL A C 1
ATOM 1978 O O . VAL A 1 236 ? 9.078 -10.652 -11.557 1.00 58.19 236 VAL A O 1
ATOM 1981 N N . LYS A 1 237 ? 10.357 -11.542 -13.177 1.00 60.75 237 LYS A N 1
ATOM 1982 C CA . LYS A 1 237 ? 11.131 -12.432 -12.298 1.00 60.75 237 LYS A CA 1
ATOM 1983 C C . LYS A 1 237 ? 11.967 -11.655 -11.290 1.00 60.75 237 LYS A C 1
ATOM 1985 O O . LYS A 1 237 ? 11.993 -12.042 -10.129 1.00 60.75 237 LYS A O 1
ATOM 1990 N N . LEU A 1 238 ? 12.610 -10.554 -11.678 1.00 54.50 238 LEU A N 1
ATOM 1991 C CA . LEU A 1 238 ? 13.366 -9.703 -10.752 1.00 54.50 238 LEU A CA 1
ATOM 1992 C C . LEU A 1 238 ? 12.449 -9.055 -9.713 1.00 54.50 238 LEU A C 1
ATOM 1994 O O . LEU A 1 238 ? 12.757 -9.067 -8.525 1.00 54.50 238 LEU A O 1
ATOM 1998 N N . THR A 1 239 ? 11.290 -8.565 -10.158 1.00 52.91 239 THR A N 1
ATOM 1999 C CA . THR A 1 239 ? 10.258 -8.022 -9.273 1.00 52.91 239 THR A CA 1
ATOM 2000 C C . THR A 1 239 ? 9.778 -9.118 -8.327 1.00 52.91 239 THR A C 1
ATOM 2002 O O . THR A 1 239 ? 9.801 -8.917 -7.129 1.00 52.91 239 THR A O 1
ATOM 2005 N N . GLN A 1 240 ? 9.453 -10.318 -8.815 1.00 55.06 240 GLN A N 1
ATOM 2006 C CA . GLN A 1 240 ? 9.045 -11.460 -7.986 1.00 55.06 240 GLN A CA 1
ATOM 2007 C C . GLN A 1 240 ? 10.146 -11.950 -7.032 1.00 55.06 240 GLN A C 1
ATOM 2009 O O . GLN A 1 240 ? 9.834 -12.332 -5.913 1.00 55.06 240 GLN A O 1
ATOM 2014 N N . THR A 1 241 ? 11.419 -11.905 -7.430 1.00 49.59 241 THR A N 1
ATOM 2015 C CA . THR A 1 241 ? 12.559 -12.346 -6.605 1.00 49.59 241 THR A CA 1
ATOM 2016 C C . THR A 1 241 ? 12.790 -11.395 -5.432 1.00 49.59 241 THR A C 1
ATOM 2018 O O . THR A 1 241 ? 13.021 -11.853 -4.320 1.00 49.59 241 THR A O 1
ATOM 2021 N N . ILE A 1 242 ? 12.640 -10.081 -5.642 1.00 44.62 242 ILE A N 1
ATOM 2022 C CA . ILE A 1 242 ? 12.659 -9.082 -4.558 1.00 44.62 242 ILE A CA 1
ATOM 2023 C C . ILE A 1 242 ? 11.475 -9.282 -3.595 1.00 44.62 242 ILE A C 1
ATOM 2025 O O . ILE A 1 242 ? 11.580 -8.960 -2.421 1.00 44.62 242 ILE A O 1
ATOM 2029 N N . LEU A 1 243 ? 10.358 -9.840 -4.071 1.00 40.22 243 LEU A N 1
ATOM 2030 C CA . LEU A 1 243 ? 9.163 -10.122 -3.264 1.00 40.22 243 LEU A CA 1
ATOM 2031 C C . LEU A 1 243 ? 9.229 -11.477 -2.516 1.00 40.22 243 LEU A C 1
ATOM 2033 O O . LEU A 1 243 ? 8.318 -11.787 -1.745 1.00 40.22 243 LEU A O 1
ATOM 2037 N N . LEU A 1 244 ? 10.258 -12.301 -2.766 1.00 33.06 244 LEU A N 1
ATOM 2038 C CA . LEU A 1 244 ? 10.444 -13.643 -2.186 1.00 33.06 244 LEU A CA 1
ATOM 2039 C C . LEU A 1 244 ? 11.589 -13.737 -1.160 1.00 33.06 244 LEU A C 1
ATOM 2041 O O . LEU A 1 244 ? 11.716 -14.786 -0.521 1.00 33.06 244 LEU A O 1
ATOM 2045 N N . VAL A 1 245 ? 12.386 -12.675 -1.004 1.00 31.50 245 VAL A N 1
ATOM 2046 C CA . VAL A 1 245 ? 13.406 -12.506 0.050 1.00 31.50 245 VAL A CA 1
ATOM 2047 C C . VAL A 1 245 ? 12.810 -11.712 1.205 1.00 31.50 245 VAL A C 1
ATOM 2049 O O . VAL A 1 245 ? 13.036 -12.129 2.361 1.00 31.50 245 VAL A O 1
#

Mean predicted aligned error: 8.18 Å

Secondary structure (DSSP, 8-state):
-HHHHHHHHHIIIIIHHHHHHHTT---------GGGS-GGGS---HHHHHHHHHHHHHHHHHHHTSHHHHTS-HHHHHHHHHHHHHHHHHHHHHHHHHTTSS----SHHHHHHHHHHH-HHHHHHHHHHHHHHHHH--SHHHHHHHHHHHHT-S--S---TT----TT---S-HHHHHHHHHHHHHHHHHHHHHHH-HHHHHHHHHHHHHHHHHHHHHHHHHHHHHHT-GGGHHHHHHHHHHTT-

Sequence (245 aa):
MYLTNVTNTYDHYCFEWISRRLDIQEVEDTEHPLSMMPYKSRYKLQPYLKFHSDNLLSLLSFFEHIPEFRSLSNEAKKTLVQRNLRNLLRLNTTEPIRSGYFVPPASGTAHALWEYIFGEHMLNDFGNLMIRYRGLLKEPIFTKMLLVIMVFSSHFSVTRPNDVFHVYACEISSYDIFQLQSFYTTLLWKYLIYRLGEVETIQVYTHIIGLCLKCVDMGEQVEKNFIDREELNEIVKLTQTILLV

Radius of gyration: 19.01 Å; Cα contacts (8 Å, |Δi|>4): 161; chains: 1; bounding box: 46×41×52 Å

Solvent-accessible surface area (backbone atoms only — not comparable to full-atom values): 14026 Å² total; per-residue (Å²): 108,68,71,58,48,54,45,53,45,36,43,59,35,32,49,52,48,50,49,65,62,40,73,73,55,74,74,79,79,68,86,59,84,61,85,79,57,61,76,83,76,75,63,73,63,60,66,59,54,47,49,52,52,53,52,49,52,18,48,52,53,30,44,60,71,35,69,78,56,49,72,47,54,69,70,49,49,52,50,31,41,65,54,28,40,69,62,46,52,55,56,58,49,50,53,41,41,75,71,60,71,39,75,72,62,83,59,65,72,58,28,53,50,49,32,71,74,63,33,62,68,54,49,52,52,47,51,54,49,51,55,52,47,57,69,72,52,70,52,67,64,53,54,54,52,46,47,56,32,44,43,39,45,86,64,72,58,77,78,52,97,79,61,82,70,70,80,77,73,57,90,65,57,69,64,60,42,47,52,56,22,49,51,50,46,52,53,52,50,53,50,35,33,75,74,61,34,63,70,52,30,53,51,53,52,52,51,49,53,54,49,54,53,50,51,40,54,52,52,49,53,53,49,54,62,40,74,78,31,76,87,44,45,61,58,52,48,52,54,50,51,68,71,71,111

Nearest PDB structures (foldseek):
  5q0q-assembly2_C  TM=7.561E-01  e=3.507E-03  Homo sapiens
  5q1g-assembly1_A  TM=6.844E-01  e=2.235E-03  Homo sapiens
  5q11-assembly1_A  TM=7.352E-01  e=4.596E-03  Homo sapiens
  5q0q-assembly1_A  TM=7.322E-01  e=4.200E-03  Homo sapiens
  1osv-assembly2_B  TM=7.319E-01  e=9.452E-03  Rattus norvegicus

pLDDT: mean 78.34, std 15.77, range [31.5, 97.25]